Protein AF-A0A1M3PCA3-F1 (afdb_monomer)

Secondary structure (DSSP, 8-state):
-----GGGSEEEEE-TTS-EEEEESS-GGGPPP--HHHHHHHHHHHHHHHHTT-PPPPEEEEEEPTTS-EEEEEE-SHHHHHHHHHHHHHT-TTSHHHHHHHHHHHHHHHHHHH-GGGGGGEEEETTEE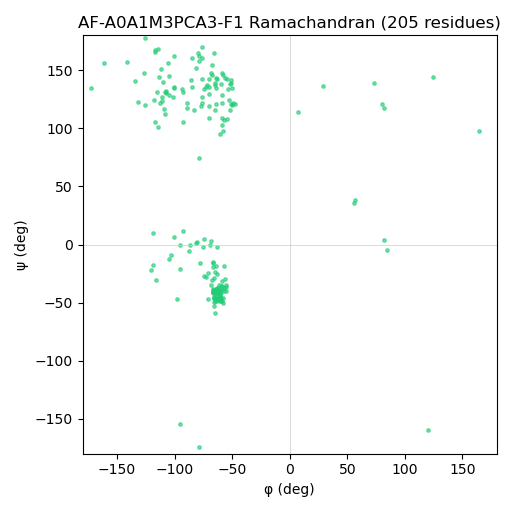EE-HHHHHHHHHSPPPTTS---HHHHHHHHHTTSPPP--PPP-PPPP--PPP-PPPPPPPPPPPP-------------

Sequence (207 aa):
MGMRTESGLVEVGGSADGAVTYLVAMPPEALPAVRVFDLSAAWDAARLAAIEQAWGGPRLFRFRRADGGFTDLALTDRDACCWARAVDATIGMGTPYGLTLCLRLLALVELLGRSPWAAELIAMRRDGAALHPGLLHAAATQALTAQARFDETPFRALVRDRLPPPTVPPPTMPPPSLAPPSLAPTATPPPQAARRKGMRQAPGASA

Structure (mmCIF, N/CA/C/O backbone):
data_AF-A0A1M3PCA3-F1
#
_entry.id   AF-A0A1M3PCA3-F1
#
loop_
_atom_site.group_PDB
_atom_site.id
_atom_site.type_symbol
_atom_site.label_atom_id
_atom_site.label_alt_id
_atom_site.label_comp_id
_atom_site.label_asym_id
_atom_site.label_entity_id
_atom_site.label_seq_id
_atom_site.pdbx_PDB_ins_code
_atom_site.Cartn_x
_atom_site.Cartn_y
_atom_site.Cartn_z
_atom_site.occupancy
_atom_site.B_iso_or_equiv
_atom_site.auth_seq_id
_atom_site.auth_comp_id
_atom_site.auth_asym_id
_atom_site.auth_atom_id
_atom_site.pdbx_PDB_model_num
ATOM 1 N N . MET A 1 1 ? -8.167 -14.865 -28.530 1.00 33.84 1 MET A N 1
ATOM 2 C CA . MET A 1 1 ? -8.308 -14.419 -27.128 1.00 33.84 1 MET A CA 1
ATOM 3 C C . MET A 1 1 ? -6.973 -14.669 -26.441 1.00 33.84 1 MET A C 1
ATOM 5 O O . MET A 1 1 ? -6.728 -15.767 -25.971 1.00 33.84 1 MET A O 1
ATOM 9 N N . GLY A 1 2 ? -6.040 -13.720 -26.560 1.00 33.00 2 GLY A N 1
ATOM 10 C CA . GLY A 1 2 ? -4.670 -13.897 -26.076 1.00 33.00 2 GLY A CA 1
ATOM 11 C C . GLY A 1 2 ? -4.590 -13.585 -24.588 1.00 33.00 2 GLY A C 1
ATOM 12 O O . GLY A 1 2 ? -4.827 -12.443 -24.199 1.00 33.00 2 GLY A O 1
ATOM 13 N N . MET A 1 3 ? -4.260 -14.590 -23.776 1.00 35.28 3 MET A N 1
ATOM 14 C CA . MET A 1 3 ? -3.740 -14.379 -22.427 1.00 35.28 3 MET A CA 1
ATOM 15 C C . MET A 1 3 ? -2.458 -13.553 -22.564 1.00 35.28 3 MET A C 1
ATOM 17 O O . MET A 1 3 ? -1.426 -14.069 -22.987 1.00 35.28 3 MET A O 1
ATOM 21 N N . ARG A 1 4 ? -2.536 -12.250 -22.275 1.00 38.38 4 ARG A N 1
ATOM 22 C CA . ARG A 1 4 ? -1.338 -11.449 -22.035 1.00 38.38 4 ARG A CA 1
ATOM 23 C C . ARG A 1 4 ? -0.774 -11.921 -20.707 1.00 38.38 4 ARG A C 1
ATOM 25 O O . ARG A 1 4 ? -1.377 -11.696 -19.665 1.00 38.38 4 ARG A O 1
ATOM 32 N N . THR A 1 5 ? 0.347 -12.618 -20.775 1.00 38.88 5 THR A N 1
ATOM 33 C CA . THR A 1 5 ? 1.200 -12.930 -19.637 1.00 38.88 5 THR A CA 1
ATOM 34 C C . THR A 1 5 ? 1.478 -11.631 -18.874 1.00 38.88 5 THR A C 1
ATOM 36 O O . THR A 1 5 ? 2.018 -10.683 -19.439 1.00 38.88 5 THR A O 1
A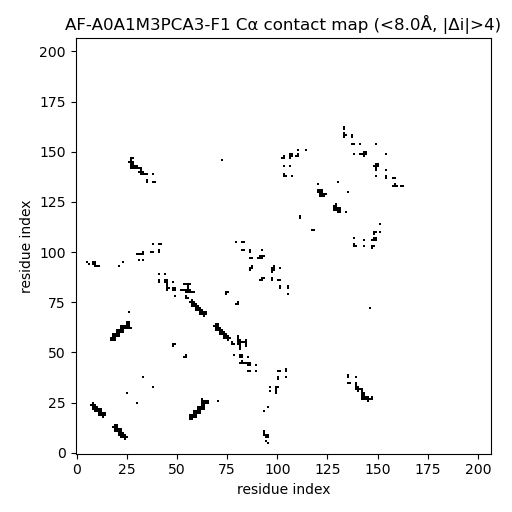TOM 39 N N . GLU A 1 6 ? 1.096 -11.570 -17.596 1.00 49.22 6 GLU A N 1
ATOM 40 C CA . GLU A 1 6 ? 1.293 -10.413 -16.697 1.00 49.22 6 GLU A CA 1
ATOM 41 C C . GLU A 1 6 ? 2.782 -10.084 -16.439 1.00 49.22 6 GLU A C 1
ATOM 43 O O . GLU A 1 6 ? 3.113 -9.095 -15.788 1.00 49.22 6 GLU A 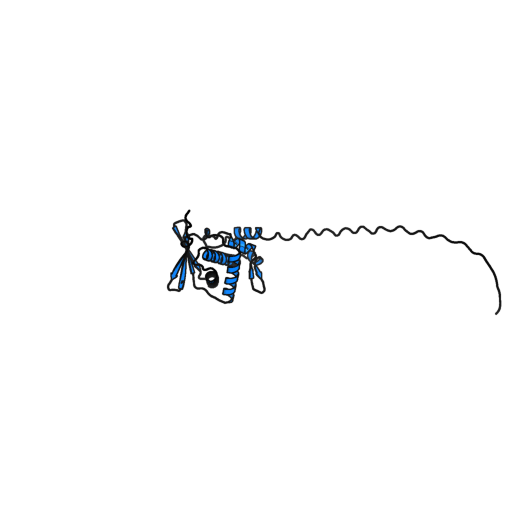O 1
ATOM 48 N N . SER A 1 7 ? 3.690 -10.887 -16.999 1.00 47.28 7 SER A N 1
ATOM 49 C CA . SER A 1 7 ? 5.147 -10.849 -16.847 1.00 47.28 7 SER A CA 1
ATOM 50 C C . SER A 1 7 ? 5.859 -9.635 -17.469 1.00 47.28 7 SER A C 1
ATOM 52 O O . SER A 1 7 ? 7.081 -9.595 -17.431 1.00 47.28 7 SER A O 1
ATOM 54 N N . GLY A 1 8 ? 5.142 -8.662 -18.044 1.00 59.53 8 GLY A N 1
ATOM 55 C CA . GLY A 1 8 ? 5.733 -7.482 -18.705 1.00 59.53 8 GLY A CA 1
ATOM 56 C C . GLY A 1 8 ? 5.365 -6.129 -18.087 1.00 59.53 8 GLY A C 1
ATOM 57 O O . GLY A 1 8 ? 5.583 -5.095 -18.712 1.00 59.53 8 GLY A O 1
ATOM 58 N N . LEU A 1 9 ? 4.725 -6.112 -16.915 1.00 75.50 9 LEU A N 1
ATOM 59 C CA . LEU A 1 9 ? 4.241 -4.871 -16.295 1.00 75.50 9 LEU A CA 1
ATOM 60 C C . LEU A 1 9 ? 5.213 -4.270 -15.273 1.00 75.50 9 LEU A C 1
ATOM 62 O O . LEU A 1 9 ? 5.104 -3.076 -14.989 1.00 75.50 9 LEU A O 1
ATOM 66 N N . VAL A 1 10 ? 6.130 -5.079 -14.736 1.00 78.94 10 VAL A N 1
ATOM 67 C CA . VAL A 1 10 ? 7.189 -4.648 -13.820 1.00 78.94 10 VAL A CA 1
ATOM 68 C C . VAL A 1 10 ? 8.516 -5.231 -14.291 1.00 78.94 10 VAL A C 1
ATOM 70 O O . VAL A 1 10 ? 8.648 -6.448 -14.386 1.00 78.94 10 VAL A O 1
ATOM 73 N N . GLU A 1 11 ? 9.496 -4.375 -14.559 1.00 78.94 11 GLU A N 1
ATOM 74 C CA . GLU A 1 11 ? 10.880 -4.785 -14.821 1.00 78.94 11 GLU A CA 1
ATOM 75 C C . GLU A 1 11 ? 11.766 -4.361 -13.650 1.00 78.94 11 GLU A C 1
ATOM 77 O O . GLU A 1 11 ? 11.595 -3.272 -13.099 1.00 78.94 11 GLU A O 1
ATOM 82 N N . VAL A 1 12 ? 12.712 -5.218 -13.260 1.00 84.31 12 VAL A N 1
ATOM 83 C CA . VAL A 1 12 ? 13.588 -4.984 -12.106 1.00 84.31 12 VAL A CA 1
ATOM 84 C C . VAL A 1 12 ? 15.019 -4.773 -12.584 1.00 84.31 12 VAL A C 1
ATOM 86 O O . VAL A 1 12 ? 15.602 -5.647 -13.222 1.00 84.31 12 VAL A O 1
ATOM 89 N N . GLY A 1 13 ? 15.590 -3.620 -12.250 1.00 78.81 13 GLY A N 1
ATOM 90 C CA . GLY A 1 13 ? 16.998 -3.294 -12.450 1.00 78.81 13 GLY A CA 1
ATOM 91 C C . GLY A 1 13 ? 17.721 -3.135 -11.114 1.00 78.81 13 GLY A C 1
ATOM 92 O O . GLY A 1 13 ? 17.150 -2.626 -10.153 1.00 78.81 13 GLY A O 1
ATOM 93 N N . GLY A 1 14 ? 18.982 -3.556 -11.047 1.00 75.88 14 GLY A N 1
ATOM 94 C CA . GLY A 1 14 ? 19.868 -3.278 -9.914 1.00 75.88 14 GLY A CA 1
ATOM 95 C C . GLY A 1 14 ? 20.891 -2.203 -10.270 1.00 75.88 14 GLY A C 1
ATOM 96 O O . GLY A 1 14 ? 21.359 -2.150 -11.406 1.00 75.88 14 GLY A O 1
ATOM 97 N N . SER A 1 15 ? 21.248 -1.366 -9.301 1.00 64.81 15 SER A N 1
ATOM 98 C CA . SER A 1 15 ? 22.374 -0.436 -9.392 1.00 64.81 15 SER A CA 1
ATOM 99 C C . SER A 1 15 ? 23.551 -0.932 -8.538 1.00 64.81 15 SER A C 1
ATOM 101 O O . SER A 1 15 ? 23.379 -1.725 -7.611 1.00 64.81 15 SER A O 1
ATOM 103 N N . ALA A 1 16 ? 24.772 -0.502 -8.876 1.00 59.06 16 ALA A N 1
ATOM 104 C CA . ALA A 1 16 ? 26.011 -0.934 -8.215 1.00 59.06 16 ALA A CA 1
ATOM 105 C C . ALA A 1 16 ? 26.097 -0.511 -6.733 1.00 59.06 16 ALA A C 1
ATOM 107 O O . ALA A 1 16 ? 26.863 -1.086 -5.966 1.00 59.06 16 ALA A O 1
ATOM 108 N N . ASP A 1 17 ? 25.289 0.470 -6.332 1.00 64.25 17 ASP A N 1
ATOM 109 C CA . ASP A 1 17 ? 25.084 0.928 -4.953 1.00 64.25 17 ASP A CA 1
ATOM 110 C C . ASP A 1 17 ? 24.094 0.054 -4.154 1.00 64.25 17 ASP A C 1
ATOM 112 O O . ASP A 1 17 ? 23.821 0.333 -2.987 1.00 64.25 17 ASP A O 1
ATOM 116 N N . GLY A 1 18 ? 23.554 -1.008 -4.763 1.00 69.25 18 GLY A N 1
ATOM 117 C CA . GLY A 1 18 ? 22.571 -1.899 -4.149 1.00 69.25 18 GLY A CA 1
ATOM 118 C C . GLY A 1 18 ? 21.134 -1.375 -4.197 1.00 69.25 18 GLY A C 1
ATOM 119 O O . GLY A 1 18 ? 20.241 -2.034 -3.661 1.00 69.25 18 GLY A O 1
ATOM 120 N N . ALA A 1 19 ? 20.883 -0.229 -4.843 1.00 78.06 19 ALA A N 1
ATOM 121 C CA . ALA A 1 19 ? 19.530 0.266 -5.055 1.00 78.06 19 ALA A CA 1
ATOM 122 C C . ALA A 1 19 ? 18.801 -0.579 -6.111 1.00 78.06 19 ALA A C 1
ATOM 124 O O . ALA A 1 19 ? 19.340 -0.888 -7.178 1.00 78.06 19 ALA A O 1
ATOM 125 N N . VAL A 1 20 ? 17.547 -0.934 -5.823 1.00 88.12 20 VAL A N 1
ATOM 126 C CA . VAL A 1 20 ? 16.687 -1.688 -6.748 1.00 88.12 20 VAL A CA 1
ATOM 127 C C . VAL A 1 20 ? 15.706 -0.734 -7.416 1.00 88.12 20 VAL A C 1
ATOM 129 O O . VAL A 1 20 ? 14.994 0.001 -6.734 1.00 88.12 20 VAL A O 1
ATOM 132 N N . THR A 1 21 ? 15.653 -0.754 -8.746 1.00 91.50 21 THR A N 1
ATOM 133 C CA . THR A 1 21 ? 14.723 0.037 -9.556 1.00 91.50 21 THR A CA 1
ATOM 134 C C . THR A 1 21 ? 13.638 -0.851 -10.151 1.00 91.50 21 THR A C 1
ATOM 136 O O . THR A 1 21 ? 13.938 -1.855 -10.789 1.00 91.50 21 THR A O 1
ATOM 139 N N . TYR A 1 22 ? 12.383 -0.447 -9.992 1.00 92.38 22 TYR A N 1
ATOM 140 C CA . TYR A 1 22 ? 11.208 -1.076 -10.580 1.00 92.38 22 TYR A CA 1
ATOM 141 C C . TYR A 1 22 ? 10.641 -0.166 -11.667 1.00 92.38 22 TYR A C 1
ATOM 143 O O . TYR A 1 22 ? 10.183 0.939 -11.375 1.00 92.38 22 TYR A O 1
ATOM 151 N N . LEU A 1 23 ? 10.648 -0.621 -12.916 1.00 92.00 23 LEU A N 1
ATOM 152 C CA . LEU A 1 23 ? 9.969 0.047 -14.024 1.00 92.00 23 LEU A CA 1
ATOM 153 C C . LEU A 1 23 ? 8.542 -0.483 -14.102 1.00 92.00 23 LEU A C 1
ATOM 155 O O . LEU A 1 23 ? 8.344 -1.668 -14.342 1.00 92.00 23 LEU A O 1
ATOM 159 N N . VAL A 1 24 ? 7.551 0.382 -13.907 1.00 92.38 24 VAL A N 1
ATOM 160 C CA . VAL A 1 24 ? 6.134 0.012 -13.871 1.00 92.38 24 VAL A CA 1
ATOM 161 C C . VAL A 1 24 ? 5.437 0.578 -15.099 1.00 92.38 24 VAL A C 1
ATOM 163 O O . VAL A 1 24 ? 5.439 1.785 -15.339 1.00 92.38 24 VAL A O 1
ATOM 166 N N . ALA A 1 25 ? 4.801 -0.285 -15.886 1.00 91.12 25 ALA A N 1
ATOM 167 C CA . ALA A 1 25 ? 4.213 0.085 -17.176 1.00 91.12 25 ALA A CA 1
ATOM 168 C C . ALA A 1 25 ? 2.906 0.908 -17.084 1.00 91.12 25 ALA A C 1
ATOM 170 O O . ALA A 1 25 ? 2.283 1.184 -18.118 1.00 91.12 25 ALA A O 1
ATOM 171 N N . MET A 1 26 ? 2.486 1.293 -15.878 1.00 90.25 26 MET A N 1
ATOM 172 C CA . MET A 1 26 ? 1.264 2.046 -15.589 1.00 90.25 26 MET A CA 1
ATOM 173 C C . MET A 1 26 ? 1.498 3.071 -14.473 1.00 90.25 26 MET A C 1
ATOM 175 O O . MET A 1 26 ? 2.419 2.880 -13.675 1.00 90.25 26 MET A O 1
ATOM 179 N N . PRO A 1 27 ? 0.679 4.133 -14.397 1.00 93.12 27 PRO A N 1
ATOM 180 C CA . PRO A 1 27 ? 0.791 5.117 -13.332 1.00 93.12 27 PRO A CA 1
ATOM 181 C C . PRO A 1 27 ? 0.208 4.583 -12.005 1.00 93.12 27 PRO A C 1
ATOM 183 O O . PRO A 1 27 ? -0.589 3.637 -12.032 1.00 93.12 27 PRO A O 1
ATOM 186 N N . PRO A 1 28 ? 0.566 5.169 -10.845 1.00 93.06 28 PRO A N 1
ATOM 187 C CA . PRO A 1 28 ? 0.104 4.702 -9.534 1.00 93.06 28 PRO A CA 1
ATOM 188 C C . PRO A 1 28 ? -1.423 4.631 -9.388 1.00 93.06 28 PRO A C 1
ATOM 190 O O . PRO A 1 28 ? -1.947 3.697 -8.784 1.00 93.06 28 PRO A O 1
ATOM 193 N N . GLU A 1 29 ? -2.151 5.577 -9.982 1.00 94.69 29 GLU A N 1
ATOM 194 C CA . GLU A 1 29 ? -3.616 5.634 -9.966 1.00 94.69 29 GLU A CA 1
ATOM 195 C C . GLU A 1 29 ? -4.299 4.493 -10.732 1.00 94.69 29 GLU A C 1
ATOM 197 O O . GLU A 1 29 ? -5.470 4.201 -10.490 1.00 94.69 29 GLU A O 1
ATOM 202 N N . ALA A 1 30 ? -3.573 3.824 -11.631 1.00 93.50 30 ALA A N 1
ATOM 203 C CA . ALA A 1 30 ? -4.068 2.688 -12.402 1.00 93.50 30 ALA A CA 1
ATOM 204 C C . ALA A 1 30 ? -3.717 1.331 -11.768 1.00 93.50 30 ALA A C 1
ATOM 206 O O . ALA A 1 30 ? -4.079 0.289 -12.320 1.00 93.50 30 ALA A O 1
ATOM 207 N N . LEU A 1 31 ? -3.012 1.323 -10.630 1.00 92.94 31 LEU A N 1
ATOM 208 C CA . LEU A 1 31 ? -2.645 0.084 -9.953 1.00 92.94 31 LEU A CA 1
ATOM 209 C C . LEU A 1 31 ? -3.895 -0.654 -9.443 1.00 92.94 31 LEU A C 1
ATOM 211 O O . LEU A 1 31 ? -4.797 -0.036 -8.864 1.00 92.94 31 LEU A O 1
ATOM 215 N N . PRO A 1 32 ? -3.956 -1.986 -9.614 1.00 94.44 32 PRO A N 1
ATOM 216 C CA . PRO A 1 32 ? -5.148 -2.759 -9.297 1.00 94.44 32 PRO A CA 1
ATOM 217 C C . PRO A 1 32 ? -5.477 -2.760 -7.797 1.00 94.44 32 PRO A C 1
ATOM 219 O O . PRO A 1 32 ? -4.669 -2.404 -6.934 1.00 94.44 32 PRO A O 1
ATOM 222 N N . ALA A 1 33 ? -6.697 -3.177 -7.468 1.00 96.25 33 ALA A N 1
ATOM 223 C CA . ALA A 1 33 ? -7.046 -3.526 -6.096 1.00 96.25 33 ALA A CA 1
ATOM 224 C C . ALA A 1 33 ? -6.289 -4.792 -5.654 1.00 96.25 33 ALA A C 1
ATOM 226 O O . ALA A 1 33 ? -5.926 -5.637 -6.475 1.00 96.25 33 ALA A O 1
ATOM 227 N N . VAL A 1 34 ? -6.083 -4.936 -4.347 1.00 97.81 34 VAL A N 1
ATOM 228 C CA . VAL A 1 34 ? -5.457 -6.120 -3.735 1.00 97.81 34 VAL A CA 1
ATOM 229 C C . VAL A 1 34 ? -6.437 -6.823 -2.810 1.00 97.81 34 VAL A C 1
ATOM 231 O O . VAL A 1 34 ? -7.487 -6.285 -2.452 1.00 97.81 34 VAL A O 1
ATOM 234 N N . ARG A 1 35 ? -6.109 -8.045 -2.392 1.00 97.44 35 ARG A N 1
ATOM 235 C CA . ARG A 1 35 ? -6.927 -8.743 -1.399 1.00 97.44 35 ARG A CA 1
ATOM 236 C C . ARG A 1 35 ? -6.692 -8.132 -0.021 1.00 97.44 35 ARG A C 1
ATOM 238 O O . ARG A 1 35 ? -5.553 -7.970 0.406 1.00 97.44 35 ARG A O 1
ATOM 245 N N . VAL A 1 36 ? -7.778 -7.872 0.709 1.00 97.00 36 VAL A N 1
ATOM 246 C CA . VAL A 1 36 ? -7.729 -7.363 2.095 1.00 97.00 36 VAL A CA 1
ATOM 247 C C . VAL A 1 36 ? -6.888 -8.276 2.990 1.00 97.00 36 VAL A C 1
ATOM 249 O O . VAL A 1 36 ? -6.107 -7.793 3.803 1.00 97.00 36 VAL A O 1
ATOM 252 N N . PHE A 1 37 ? -7.021 -9.592 2.804 1.00 96.44 37 PHE A N 1
ATOM 253 C CA . PHE A 1 37 ? -6.249 -10.590 3.540 1.00 96.44 37 PHE A CA 1
ATOM 254 C C . PHE A 1 37 ? -4.738 -10.428 3.329 1.00 96.44 37 PHE A C 1
ATOM 256 O O . PHE A 1 37 ? -3.991 -10.398 4.300 1.00 96.44 37 PHE A O 1
ATOM 263 N N . ASP A 1 38 ? -4.296 -10.246 2.082 1.00 97.31 38 ASP A N 1
ATOM 264 C CA . ASP A 1 38 ? -2.870 -10.087 1.780 1.00 97.31 38 ASP A CA 1
ATOM 265 C C . ASP A 1 38 ? -2.333 -8.759 2.317 1.00 97.31 38 ASP A C 1
ATOM 267 O O . ASP A 1 38 ? -1.205 -8.705 2.792 1.00 97.31 38 ASP A O 1
ATOM 271 N N . LEU A 1 39 ? -3.146 -7.697 2.299 1.00 97.50 39 LEU A N 1
ATOM 272 C CA . LEU A 1 39 ? -2.763 -6.415 2.892 1.00 97.50 39 LEU A CA 1
ATOM 273 C C . LEU A 1 39 ? -2.625 -6.510 4.416 1.00 97.50 39 LEU A C 1
ATOM 275 O O . LEU A 1 39 ? -1.689 -5.949 4.978 1.00 97.50 39 LEU A O 1
ATOM 279 N N . SER A 1 40 ? -3.517 -7.255 5.075 1.00 95.81 40 SER A N 1
ATOM 280 C CA . SER A 1 40 ? -3.405 -7.546 6.508 1.00 95.81 40 SER A CA 1
ATOM 281 C C . SER A 1 40 ? -2.144 -8.354 6.816 1.00 95.81 40 SER A C 1
ATOM 283 O O . SER A 1 40 ? -1.395 -7.996 7.718 1.00 95.81 40 SER A O 1
ATOM 285 N N . ALA A 1 41 ? -1.873 -9.408 6.042 1.00 95.75 41 ALA A N 1
ATOM 286 C CA . ALA A 1 41 ? -0.677 -10.227 6.220 1.00 95.75 41 ALA A CA 1
ATOM 287 C C . ALA A 1 41 ? 0.612 -9.420 5.983 1.00 95.75 41 ALA A C 1
ATOM 289 O O . ALA A 1 41 ? 1.582 -9.565 6.724 1.00 95.75 41 ALA A O 1
ATOM 290 N N . ALA A 1 42 ? 0.611 -8.529 4.988 1.00 96.56 42 ALA A N 1
ATOM 291 C CA . ALA A 1 42 ? 1.725 -7.632 4.704 1.00 96.56 42 ALA A CA 1
ATOM 292 C C . ALA A 1 42 ? 1.959 -6.617 5.835 1.00 96.56 42 ALA A C 1
ATOM 294 O O . ALA A 1 42 ? 3.109 -6.370 6.193 1.00 96.56 42 ALA A O 1
ATOM 295 N N . TRP A 1 43 ? 0.891 -6.071 6.430 1.00 95.69 43 TRP A N 1
ATOM 296 C CA . TRP A 1 43 ? 0.979 -5.232 7.630 1.00 95.69 43 TRP A CA 1
ATOM 297 C C . TRP A 1 43 ? 1.648 -5.976 8.788 1.00 95.69 43 TRP A C 1
ATOM 299 O O . TRP A 1 43 ? 2.605 -5.469 9.375 1.00 95.69 43 TRP A O 1
ATOM 309 N N . ASP A 1 44 ? 1.185 -7.190 9.090 1.00 94.25 44 ASP A N 1
ATOM 310 C CA . ASP A 1 44 ? 1.733 -7.983 10.190 1.00 94.25 44 ASP A CA 1
ATOM 311 C C . ASP A 1 44 ? 3.206 -8.340 9.952 1.00 94.25 44 ASP A C 1
ATOM 313 O O . ASP A 1 44 ? 4.037 -8.159 10.845 1.00 94.25 44 ASP A O 1
ATOM 317 N N . ALA A 1 45 ? 3.557 -8.761 8.733 1.00 94.75 45 ALA A N 1
ATOM 318 C CA . ALA A 1 45 ? 4.934 -9.073 8.358 1.00 94.75 45 ALA A CA 1
ATOM 319 C C . ALA A 1 45 ? 5.859 -7.847 8.441 1.00 94.75 45 ALA A C 1
ATOM 321 O O . ALA A 1 45 ? 6.949 -7.932 9.005 1.00 94.75 45 ALA A O 1
ATOM 322 N N . ALA A 1 46 ? 5.426 -6.695 7.920 1.00 94.69 46 ALA A N 1
ATOM 323 C CA . ALA A 1 46 ? 6.202 -5.457 7.967 1.00 94.69 46 ALA A CA 1
ATOM 324 C C . ALA A 1 46 ? 6.414 -4.963 9.401 1.00 94.69 46 ALA A C 1
ATOM 326 O O . ALA A 1 46 ? 7.508 -4.530 9.759 1.00 94.69 46 ALA A O 1
ATOM 327 N N . ARG A 1 47 ? 5.394 -5.089 10.251 1.00 92.81 47 ARG A N 1
ATOM 328 C CA . ARG A 1 47 ? 5.484 -4.716 11.662 1.00 92.81 47 ARG A CA 1
ATOM 329 C C . ARG A 1 47 ? 6.446 -5.614 12.437 1.00 92.81 47 ARG A C 1
ATOM 331 O O . ARG A 1 47 ? 7.222 -5.103 13.240 1.00 92.81 47 ARG A O 1
ATOM 338 N N . LEU A 1 48 ? 6.419 -6.926 12.194 1.00 92.19 48 LEU A N 1
ATOM 339 C CA . LEU A 1 48 ? 7.390 -7.858 12.778 1.00 92.19 48 LEU A CA 1
ATOM 340 C C . LEU A 1 48 ? 8.816 -7.522 12.328 1.00 92.19 48 LEU A C 1
ATOM 342 O O . LEU A 1 48 ? 9.696 -7.372 13.171 1.00 92.19 48 LEU A O 1
ATOM 346 N N . ALA A 1 49 ? 9.024 -7.283 11.031 1.00 92.25 49 ALA A N 1
ATOM 347 C CA . ALA A 1 49 ? 10.320 -6.870 10.496 1.00 92.25 49 ALA A CA 1
ATOM 348 C C . ALA A 1 49 ? 10.828 -5.555 11.117 1.00 92.25 49 ALA A C 1
ATOM 350 O O . ALA A 1 49 ? 12.01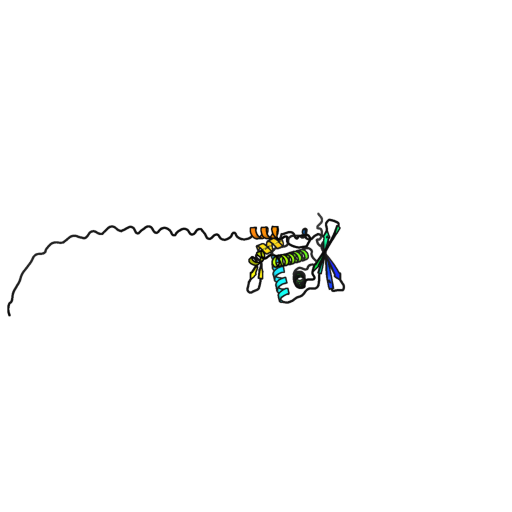9 -5.429 11.399 1.00 92.25 49 ALA A O 1
ATOM 351 N N . ALA A 1 50 ? 9.937 -4.592 11.374 1.00 90.94 50 ALA A N 1
ATOM 352 C CA . ALA A 1 50 ? 10.288 -3.338 12.038 1.00 90.94 50 ALA A CA 1
ATOM 353 C C . ALA A 1 50 ? 10.710 -3.552 13.504 1.00 90.94 50 ALA A C 1
ATOM 355 O O . ALA A 1 50 ? 11.698 -2.965 13.946 1.00 90.94 50 ALA A O 1
ATOM 356 N N . ILE A 1 51 ? 10.016 -4.429 14.243 1.00 90.50 51 ILE A N 1
ATOM 357 C CA . ILE A 1 51 ? 10.394 -4.825 15.615 1.00 90.50 51 ILE A CA 1
ATOM 358 C C . ILE A 1 51 ? 11.770 -5.502 15.620 1.00 90.50 51 ILE A C 1
ATOM 360 O O . ILE A 1 51 ? 12.607 -5.202 16.469 1.00 90.50 51 ILE A O 1
ATOM 364 N N . GLU A 1 52 ? 12.016 -6.377 14.648 1.00 92.00 52 GLU A N 1
ATOM 365 C CA . GLU A 1 52 ? 13.288 -7.080 14.455 1.00 92.00 52 GLU A CA 1
ATOM 366 C C . GLU A 1 52 ? 14.387 -6.198 13.853 1.00 92.00 52 GLU A C 1
ATOM 368 O O . GLU A 1 52 ? 15.517 -6.655 13.679 1.00 92.00 52 GLU A O 1
ATOM 373 N N . GLN A 1 53 ? 14.084 -4.935 13.535 1.00 89.81 53 GLN A N 1
ATOM 374 C CA . GLN A 1 53 ? 15.027 -4.002 12.923 1.00 89.81 53 GLN A CA 1
ATOM 375 C C . GLN A 1 53 ? 15.626 -4.549 11.613 1.00 89.81 53 GLN A C 1
ATOM 377 O O . GLN A 1 53 ? 16.794 -4.327 11.286 1.00 89.81 53 GLN A O 1
ATOM 382 N N . ALA A 1 54 ? 14.824 -5.275 10.834 1.00 88.12 54 ALA A N 1
ATOM 383 C CA . ALA A 1 54 ? 15.220 -5.854 9.559 1.00 88.12 54 ALA A CA 1
ATOM 384 C C . ALA A 1 54 ? 15.206 -4.786 8.449 1.00 88.12 54 ALA A C 1
ATOM 386 O O . ALA A 1 54 ? 14.321 -4.745 7.593 1.00 88.12 54 ALA A O 1
ATOM 387 N N . TRP A 1 55 ? 16.206 -3.904 8.454 1.00 86.44 55 TRP A N 1
ATOM 388 C CA . TRP A 1 55 ? 16.297 -2.775 7.520 1.00 86.44 55 TRP A CA 1
ATOM 389 C C . TRP A 1 55 ? 16.420 -3.226 6.060 1.00 86.44 55 TRP A C 1
ATOM 391 O O . TRP A 1 55 ? 17.078 -4.224 5.758 1.00 86.44 55 TRP A O 1
ATOM 401 N N . GLY A 1 56 ? 15.777 -2.495 5.150 1.00 83.50 56 GLY A N 1
ATOM 402 C CA . GLY A 1 56 ? 15.912 -2.680 3.703 1.00 83.50 56 GLY A CA 1
ATOM 403 C C . GLY A 1 56 ? 16.846 -1.650 3.073 1.00 83.50 56 GLY A C 1
ATOM 404 O O . GLY A 1 56 ? 17.117 -0.610 3.670 1.00 83.50 56 GLY A O 1
ATOM 405 N N . GLY A 1 57 ? 17.322 -1.941 1.861 1.00 88.75 57 GLY A N 1
ATOM 406 C CA . GLY A 1 57 ? 18.028 -0.964 1.031 1.00 88.75 57 GLY A CA 1
ATOM 407 C C . GLY A 1 57 ? 17.067 -0.007 0.308 1.00 88.75 57 GLY A C 1
ATOM 408 O O . GLY A 1 57 ? 15.872 -0.316 0.213 1.00 88.75 57 GLY A O 1
ATOM 409 N N . PRO A 1 58 ? 17.577 1.119 -0.225 1.00 90.75 58 PRO A N 1
ATOM 410 C CA . PRO A 1 58 ? 16.791 2.060 -1.015 1.00 90.75 58 PRO A CA 1
ATOM 411 C C . PRO A 1 58 ? 16.162 1.413 -2.250 1.00 90.75 58 PRO A C 1
ATOM 413 O O . PRO A 1 58 ? 16.737 0.513 -2.870 1.00 90.75 58 PRO A O 1
ATOM 416 N N . ARG A 1 59 ? 14.981 1.903 -2.633 1.00 92.94 59 ARG A N 1
ATOM 417 C CA . ARG A 1 59 ? 14.248 1.415 -3.809 1.00 92.94 59 ARG A CA 1
ATOM 418 C C . ARG A 1 59 ? 13.722 2.578 -4.633 1.00 92.94 59 ARG A C 1
ATOM 420 O O . ARG A 1 59 ? 13.248 3.562 -4.076 1.00 92.94 59 ARG A O 1
ATOM 427 N N . LEU A 1 60 ? 13.773 2.449 -5.951 1.00 93.19 60 LEU A N 1
ATOM 428 C CA . LEU A 1 60 ? 13.208 3.413 -6.885 1.00 93.19 60 LEU A CA 1
ATOM 429 C C . LEU A 1 60 ? 12.072 2.758 -7.665 1.00 93.19 60 LEU A C 1
ATOM 431 O O . LEU A 1 60 ? 12.235 1.679 -8.221 1.00 93.19 60 LEU A O 1
ATOM 435 N N . PHE A 1 61 ? 10.929 3.422 -7.742 1.00 93.75 61 PHE A N 1
ATOM 436 C CA . PHE A 1 61 ? 9.827 3.049 -8.617 1.00 93.75 61 PHE A CA 1
ATOM 437 C C . PHE A 1 61 ? 9.699 4.103 -9.700 1.00 93.75 61 PHE A C 1
ATOM 439 O O . PHE A 1 61 ? 9.575 5.287 -9.404 1.00 93.75 61 PHE A O 1
ATOM 446 N N 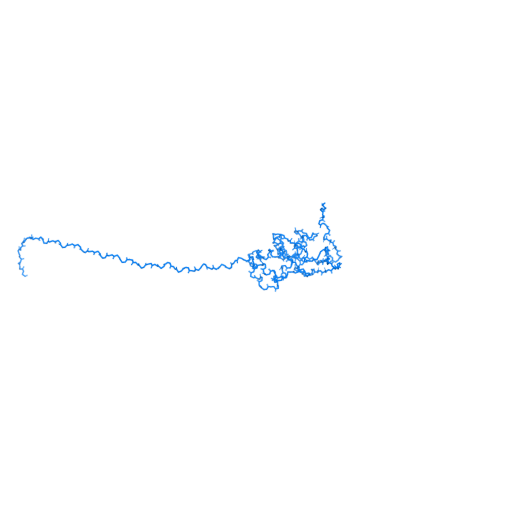. ARG A 1 62 ? 9.709 3.671 -10.952 1.00 94.06 62 ARG A N 1
ATOM 447 C CA . ARG A 1 62 ? 9.539 4.530 -12.114 1.00 94.06 62 ARG A CA 1
ATOM 448 C C . ARG A 1 62 ? 8.267 4.115 -12.833 1.00 94.06 62 ARG A C 1
ATOM 450 O O . ARG A 1 62 ? 8.223 3.082 -13.496 1.00 94.06 62 ARG A O 1
ATOM 457 N N . PHE A 1 63 ? 7.227 4.922 -12.685 1.00 94.12 63 PHE A N 1
ATOM 458 C CA . PHE A 1 63 ? 5.915 4.681 -13.270 1.00 94.12 63 PHE A CA 1
ATOM 459 C C . PHE A 1 63 ? 5.802 5.357 -14.625 1.00 94.12 63 PHE A C 1
ATOM 461 O O . PHE A 1 63 ? 6.096 6.545 -14.761 1.00 94.12 63 PHE A O 1
ATOM 468 N N . ARG A 1 64 ? 5.331 4.622 -15.628 1.00 91.44 64 ARG A N 1
ATOM 469 C CA . ARG A 1 64 ? 5.022 5.189 -16.937 1.00 91.44 64 ARG A CA 1
ATOM 470 C C . ARG A 1 64 ? 3.711 5.970 -16.874 1.00 91.44 64 ARG A C 1
ATOM 472 O O . ARG A 1 64 ? 2.677 5.433 -16.480 1.00 91.44 64 ARG A O 1
ATOM 479 N N . ARG A 1 65 ? 3.751 7.223 -17.311 1.00 87.94 65 ARG A N 1
ATOM 480 C CA . ARG A 1 65 ? 2.588 8.107 -17.427 1.00 87.94 65 ARG A CA 1
ATOM 481 C C . ARG A 1 65 ? 1.858 7.883 -18.752 1.00 87.94 65 ARG A C 1
ATOM 483 O O . ARG A 1 65 ? 2.425 7.371 -19.717 1.00 87.94 65 ARG A O 1
ATOM 490 N N . ALA A 1 66 ? 0.595 8.305 -18.812 1.00 82.12 66 ALA A N 1
ATOM 491 C CA . ALA A 1 66 ? -0.224 8.210 -20.024 1.00 82.12 66 ALA A CA 1
ATOM 492 C C . ALA A 1 66 ? 0.318 9.053 -21.198 1.00 82.12 66 ALA A C 1
ATOM 494 O O . ALA A 1 66 ? 0.077 8.713 -22.351 1.00 82.12 66 ALA A O 1
ATOM 495 N N . ASP A 1 67 ? 1.076 10.115 -20.907 1.00 85.56 67 ASP A N 1
ATOM 496 C CA . ASP A 1 67 ? 1.744 10.978 -21.893 1.00 85.56 67 ASP A CA 1
ATOM 497 C C . ASP A 1 67 ? 3.063 10.388 -22.438 1.00 85.56 67 ASP A C 1
ATOM 499 O O . ASP A 1 67 ? 3.735 11.022 -23.248 1.00 85.56 67 ASP A O 1
ATOM 503 N N . GLY A 1 68 ? 3.440 9.176 -22.010 1.00 82.12 68 GLY A N 1
ATOM 504 C CA . GLY A 1 68 ? 4.692 8.516 -22.386 1.00 82.12 68 GLY A CA 1
ATOM 505 C C . GLY A 1 68 ? 5.902 8.925 -21.542 1.00 82.12 68 GLY A C 1
ATOM 506 O O . GLY A 1 68 ? 6.972 8.341 -21.708 1.00 82.12 68 GLY A O 1
ATOM 507 N N . GLY A 1 69 ? 5.745 9.882 -20.623 1.00 88.62 69 GLY A N 1
ATOM 508 C CA . GLY A 1 69 ? 6.762 10.251 -19.645 1.00 88.62 69 GLY A CA 1
ATOM 509 C C . GLY A 1 69 ? 6.843 9.283 -18.463 1.00 88.62 69 GLY A C 1
ATOM 510 O O . GLY A 1 69 ? 6.153 8.261 -18.402 1.00 88.62 69 GLY A O 1
ATOM 511 N N . PHE A 1 70 ? 7.674 9.638 -17.484 1.00 90.00 70 PHE A N 1
ATOM 512 C CA . PHE A 1 70 ? 7.860 8.866 -16.258 1.00 90.00 70 PHE A CA 1
ATOM 513 C C . PHE A 1 70 ? 7.648 9.720 -15.007 1.00 90.00 70 PHE A C 1
ATOM 515 O O . PHE A 1 70 ? 7.952 10.913 -14.996 1.00 90.00 70 PHE A O 1
ATOM 522 N N . THR A 1 71 ? 7.146 9.085 -13.952 1.00 91.44 71 THR A N 1
ATOM 523 C CA . THR A 1 71 ? 7.120 9.617 -12.589 1.00 91.44 71 THR A CA 1
ATOM 524 C C . THR A 1 71 ? 7.952 8.704 -11.704 1.00 91.44 71 THR A C 1
ATOM 526 O O . THR A 1 71 ? 7.680 7.507 -11.627 1.00 91.44 71 THR A O 1
ATOM 529 N N . ASP A 1 72 ? 8.938 9.281 -11.025 1.00 92.50 72 ASP A N 1
ATOM 530 C CA . ASP A 1 72 ? 9.838 8.550 -10.140 1.00 92.50 72 ASP A CA 1
ATOM 531 C C . ASP A 1 72 ? 9.414 8.738 -8.674 1.00 92.50 72 ASP A C 1
ATOM 533 O O . ASP A 1 72 ? 9.120 9.848 -8.227 1.00 92.50 72 ASP A O 1
ATOM 537 N N . LEU A 1 73 ? 9.398 7.641 -7.920 1.00 92.25 73 LEU A N 1
ATOM 538 C CA . LEU A 1 73 ? 9.177 7.590 -6.479 1.00 92.25 73 LEU A CA 1
ATOM 539 C C . LEU A 1 73 ? 10.349 6.844 -5.844 1.00 92.25 73 LEU A C 1
ATOM 541 O O . LEU A 1 73 ? 10.578 5.675 -6.144 1.00 92.25 73 LEU A O 1
ATOM 545 N N . ALA A 1 74 ? 11.072 7.502 -4.944 1.00 92.50 74 ALA A N 1
ATOM 546 C CA . ALA A 1 74 ? 12.176 6.892 -4.217 1.00 92.50 74 ALA A CA 1
ATOM 547 C C . ALA A 1 74 ? 11.768 6.577 -2.774 1.00 92.50 74 ALA A C 1
ATOM 549 O O . ALA A 1 74 ? 11.290 7.451 -2.051 1.00 92.50 74 ALA A O 1
ATOM 550 N N . LEU A 1 75 ? 12.000 5.338 -2.346 1.00 92.00 75 LEU A N 1
ATOM 551 C CA . LEU A 1 75 ? 12.015 4.956 -0.941 1.00 92.00 75 LEU A CA 1
ATOM 552 C C . LEU A 1 75 ? 13.444 5.061 -0.434 1.00 92.00 75 LEU A C 1
ATOM 554 O O . LEU A 1 75 ? 14.297 4.234 -0.754 1.00 92.00 75 LEU A O 1
ATOM 558 N N . THR A 1 76 ? 13.682 6.104 0.348 1.00 90.56 76 THR A N 1
ATOM 559 C CA . THR A 1 76 ? 14.950 6.354 1.043 1.00 90.56 76 THR A CA 1
ATOM 560 C C . THR A 1 76 ? 14.776 6.372 2.556 1.00 90.56 76 THR A C 1
ATOM 562 O O . THR A 1 76 ? 15.751 6.209 3.285 1.00 90.56 76 THR A O 1
ATOM 565 N N . ASP A 1 77 ? 13.539 6.538 3.031 1.00 91.25 77 ASP A N 1
ATOM 566 C CA . ASP A 1 77 ? 13.202 6.435 4.441 1.00 91.25 77 ASP A CA 1
ATOM 567 C C . ASP A 1 77 ? 13.444 5.008 4.954 1.00 91.25 77 ASP A C 1
ATOM 569 O O . ASP A 1 77 ? 13.087 4.017 4.308 1.00 91.25 77 ASP A O 1
ATOM 573 N N . ARG A 1 78 ? 14.074 4.912 6.125 1.00 89.81 78 ARG A N 1
ATOM 574 C CA . ARG A 1 78 ? 14.531 3.644 6.698 1.00 89.81 78 ARG A CA 1
ATOM 575 C C . ARG A 1 78 ? 13.363 2.729 7.057 1.00 89.81 78 ARG A C 1
ATOM 577 O O . ARG A 1 78 ? 13.458 1.519 6.826 1.00 89.81 78 ARG A O 1
ATOM 584 N N . ASP A 1 79 ? 12.278 3.297 7.576 1.00 90.00 79 ASP A N 1
ATOM 585 C CA . ASP A 1 79 ? 11.090 2.537 7.946 1.00 90.00 79 ASP A CA 1
ATOM 586 C C . ASP A 1 79 ? 10.378 2.061 6.678 1.00 90.00 79 ASP A C 1
ATOM 588 O O . ASP A 1 79 ? 10.138 0.865 6.523 1.00 90.00 79 ASP A O 1
ATOM 592 N N . ALA A 1 80 ? 10.179 2.933 5.688 1.00 92.56 80 ALA A N 1
ATOM 593 C CA . ALA A 1 80 ? 9.615 2.538 4.398 1.00 92.56 80 ALA A CA 1
ATOM 594 C C . ALA A 1 80 ? 10.427 1.423 3.707 1.00 92.56 80 ALA A C 1
ATOM 596 O O . ALA A 1 80 ? 9.851 0.476 3.164 1.00 92.56 80 ALA A O 1
ATOM 597 N N . CYS A 1 81 ? 11.763 1.481 3.764 1.00 94.06 81 CYS A N 1
ATOM 598 C CA . CYS A 1 81 ? 12.629 0.435 3.214 1.00 94.06 81 CYS A CA 1
ATOM 599 C C . CYS A 1 81 ? 12.503 -0.894 3.976 1.00 94.06 81 CYS A C 1
ATOM 601 O O . CYS A 1 81 ? 12.511 -1.960 3.354 1.00 94.06 81 CYS A O 1
ATOM 603 N N . CYS A 1 82 ? 12.371 -0.849 5.306 1.00 94.69 82 CYS A N 1
ATOM 604 C CA . CYS A 1 82 ? 12.117 -2.030 6.135 1.00 94.69 82 CYS A CA 1
ATOM 605 C C . CYS A 1 82 ? 10.795 -2.709 5.748 1.00 94.69 82 CYS A C 1
ATOM 607 O O . CYS A 1 82 ? 10.757 -3.915 5.494 1.00 94.69 82 CYS A O 1
ATOM 609 N N . TRP A 1 83 ? 9.731 -1.924 5.596 1.00 95.25 83 TRP A N 1
ATOM 610 C CA . TRP A 1 83 ? 8.411 -2.428 5.229 1.00 95.25 83 TRP A CA 1
ATOM 611 C C . TRP A 1 83 ? 8.410 -3.021 3.821 1.00 95.25 83 TRP A C 1
ATOM 613 O O . TRP A 1 83 ? 7.928 -4.134 3.611 1.00 95.25 83 TRP A O 1
ATOM 623 N N . ALA A 1 84 ? 9.029 -2.325 2.866 1.00 95.19 84 ALA A N 1
ATOM 624 C CA . ALA A 1 84 ? 9.169 -2.810 1.500 1.00 95.19 84 ALA A CA 1
ATOM 625 C C . ALA A 1 84 ? 9.960 -4.127 1.435 1.00 95.19 84 ALA A C 1
ATOM 627 O O . ALA A 1 84 ? 9.582 -5.037 0.704 1.00 95.19 84 ALA A O 1
ATOM 628 N N . ARG A 1 85 ? 11.026 -4.278 2.238 1.00 94.44 85 ARG A N 1
ATOM 629 C CA . ARG A 1 85 ? 11.767 -5.545 2.361 1.00 94.44 85 ARG A CA 1
ATOM 630 C C . ARG A 1 85 ? 10.888 -6.682 2.887 1.00 94.44 85 ARG A C 1
ATOM 632 O O . ARG A 1 85 ? 11.003 -7.791 2.376 1.00 94.44 85 ARG A O 1
ATOM 639 N N . ALA A 1 86 ? 10.028 -6.432 3.871 1.00 95.69 86 ALA A N 1
ATOM 640 C CA . ALA A 1 86 ? 9.137 -7.461 4.409 1.00 95.69 86 ALA A CA 1
ATOM 641 C C . ALA A 1 86 ? 8.111 -7.946 3.370 1.00 95.69 86 ALA A C 1
ATOM 643 O O . ALA A 1 86 ? 7.872 -9.148 3.240 1.00 95.69 86 ALA A O 1
ATOM 644 N N . VAL A 1 87 ? 7.548 -7.028 2.579 1.00 95.81 87 VAL A N 1
ATOM 645 C CA . VAL A 1 87 ? 6.649 -7.387 1.469 1.00 95.81 87 VAL A CA 1
ATOM 646 C C . VAL A 1 87 ? 7.396 -8.176 0.390 1.00 95.81 87 VAL A C 1
ATOM 648 O O . VAL A 1 87 ? 6.907 -9.196 -0.096 1.00 95.81 87 VAL A O 1
ATOM 651 N N . ASP A 1 88 ? 8.613 -7.753 0.052 1.00 93.88 88 ASP A N 1
ATOM 652 C CA . ASP A 1 88 ? 9.466 -8.446 -0.918 1.00 93.88 88 ASP A CA 1
ATOM 653 C C . ASP A 1 88 ? 9.802 -9.878 -0.481 1.00 93.88 88 ASP A C 1
ATOM 655 O O . ASP A 1 88 ? 9.762 -10.800 -1.288 1.00 93.88 88 ASP A O 1
ATOM 659 N N . ALA A 1 89 ? 10.068 -10.084 0.811 1.00 92.19 89 ALA A N 1
ATOM 660 C CA . ALA A 1 89 ? 10.386 -11.398 1.363 1.00 92.19 89 ALA A CA 1
ATOM 661 C C . ALA A 1 89 ? 9.181 -12.354 1.418 1.00 92.19 89 ALA A C 1
ATOM 663 O O . ALA A 1 89 ? 9.369 -13.568 1.452 1.00 92.19 89 ALA A O 1
ATOM 664 N N . THR A 1 90 ? 7.955 -11.825 1.455 1.00 93.00 90 THR A N 1
ATOM 665 C CA . THR A 1 90 ? 6.729 -12.625 1.616 1.00 93.00 90 THR A CA 1
ATOM 666 C C . THR A 1 90 ? 6.029 -12.915 0.293 1.00 93.00 90 THR A C 1
ATOM 668 O O . THR A 1 90 ? 5.628 -14.050 0.050 1.00 93.00 90 THR A O 1
ATOM 671 N N . ILE A 1 91 ? 5.864 -11.899 -0.557 1.00 90.75 91 ILE A N 1
ATOM 672 C CA . ILE A 1 91 ? 5.074 -11.979 -1.799 1.00 90.75 91 ILE A CA 1
ATOM 673 C C . ILE A 1 91 ? 5.931 -11.674 -3.036 1.00 90.75 91 ILE A C 1
ATOM 675 O O . ILE A 1 91 ? 5.600 -12.117 -4.135 1.00 90.75 91 ILE A O 1
ATOM 679 N N . GLY A 1 92 ? 7.052 -10.968 -2.864 1.00 91.31 92 GLY A N 1
ATOM 680 C CA . GLY A 1 92 ? 7.948 -10.575 -3.950 1.00 91.31 92 GLY A CA 1
ATOM 681 C C . GLY A 1 92 ? 7.447 -9.349 -4.711 1.00 91.31 92 GLY A C 1
ATOM 682 O O . GLY A 1 92 ? 6.381 -9.357 -5.331 1.00 91.31 92 GLY A O 1
ATOM 683 N N . MET A 1 93 ? 8.249 -8.284 -4.730 1.00 91.19 93 MET A N 1
ATOM 684 C CA . MET A 1 93 ? 7.907 -7.035 -5.424 1.00 91.19 93 MET A CA 1
ATOM 685 C C . MET A 1 93 ? 8.306 -7.019 -6.902 1.00 91.19 93 MET A C 1
ATOM 687 O O . MET A 1 93 ? 8.019 -6.055 -7.604 1.00 91.19 93 MET A O 1
ATOM 691 N N . GLY A 1 94 ? 8.918 -8.093 -7.408 1.00 88.44 94 GLY A N 1
ATOM 692 C CA . GLY A 1 94 ? 9.140 -8.285 -8.847 1.00 88.44 94 GLY A CA 1
ATOM 693 C C . GLY A 1 94 ? 7.855 -8.545 -9.646 1.00 88.44 94 GLY A C 1
ATOM 694 O O . GLY A 1 94 ? 7.916 -8.732 -10.856 1.00 88.44 94 GLY A O 1
ATOM 695 N N . THR A 1 95 ? 6.693 -8.576 -8.986 1.00 88.69 95 THR A N 1
ATOM 696 C CA . THR A 1 95 ? 5.384 -8.762 -9.616 1.00 88.69 95 THR A CA 1
ATOM 697 C C . THR A 1 95 ? 4.543 -7.486 -9.518 1.00 88.69 95 THR A C 1
ATOM 699 O O . THR A 1 95 ? 4.655 -6.756 -8.527 1.00 88.69 95 THR A O 1
ATOM 702 N N . PRO A 1 96 ? 3.633 -7.225 -10.478 1.00 90.62 96 PRO A N 1
ATOM 703 C CA . PRO A 1 96 ? 2.704 -6.094 -10.390 1.00 90.62 96 PRO A CA 1
ATOM 704 C C . PRO A 1 96 ? 1.862 -6.139 -9.116 1.00 90.62 96 PRO A C 1
ATOM 706 O O . PRO A 1 96 ? 1.612 -5.106 -8.495 1.00 90.62 96 PRO A O 1
ATOM 709 N N . TYR A 1 97 ? 1.463 -7.344 -8.701 1.00 94.44 97 TYR A N 1
ATOM 710 C CA . TYR A 1 97 ? 0.674 -7.556 -7.495 1.00 94.44 97 TYR A CA 1
ATOM 711 C C . TYR A 1 97 ? 1.449 -7.197 -6.224 1.00 94.44 97 TYR A C 1
ATOM 713 O O . TYR A 1 97 ? 0.976 -6.380 -5.436 1.00 94.44 97 TYR A O 1
ATOM 721 N N . GLY A 1 98 ? 2.652 -7.751 -6.036 1.00 94.81 98 GLY A N 1
ATOM 722 C CA . GLY A 1 98 ? 3.472 -7.482 -4.854 1.00 94.81 98 GLY A CA 1
ATOM 723 C C . GLY A 1 98 ? 3.902 -6.018 -4.752 1.00 94.81 98 GLY A C 1
ATOM 724 O O . GLY A 1 98 ? 3.858 -5.437 -3.668 1.00 94.81 98 GLY A O 1
ATOM 725 N N . LEU A 1 99 ? 4.225 -5.385 -5.884 1.00 94.94 99 LEU A N 1
ATOM 726 C CA . LEU A 1 99 ? 4.513 -3.951 -5.946 1.00 94.94 99 LEU A CA 1
ATOM 727 C C . LEU A 1 99 ? 3.291 -3.112 -5.548 1.00 94.94 99 LEU A C 1
ATOM 729 O O . LEU A 1 99 ? 3.399 -2.214 -4.714 1.00 94.94 99 LEU A O 1
ATOM 733 N N . THR A 1 100 ? 2.114 -3.433 -6.091 1.00 96.62 100 THR A N 1
ATOM 734 C CA . THR A 1 100 ? 0.861 -2.743 -5.748 1.00 96.62 100 THR A CA 1
ATOM 735 C C . THR A 1 100 ? 0.531 -2.887 -4.266 1.00 96.62 100 THR A C 1
ATOM 737 O O . THR A 1 100 ? 0.164 -1.913 -3.608 1.00 96.62 100 THR A O 1
ATOM 740 N N . LEU A 1 101 ? 0.690 -4.095 -3.727 1.00 97.50 101 LEU A N 1
ATOM 741 C CA . LEU A 1 101 ? 0.480 -4.384 -2.317 1.00 97.50 101 LEU A CA 1
ATOM 742 C C . LEU A 1 101 ? 1.416 -3.558 -1.429 1.00 97.50 101 LEU A C 1
ATOM 744 O O . LEU A 1 101 ? 0.953 -2.945 -0.468 1.00 97.50 101 LEU A O 1
ATOM 748 N N . CYS A 1 102 ? 2.703 -3.489 -1.781 1.00 97.12 102 CYS A N 1
ATOM 749 C CA . CYS A 1 102 ? 3.681 -2.682 -1.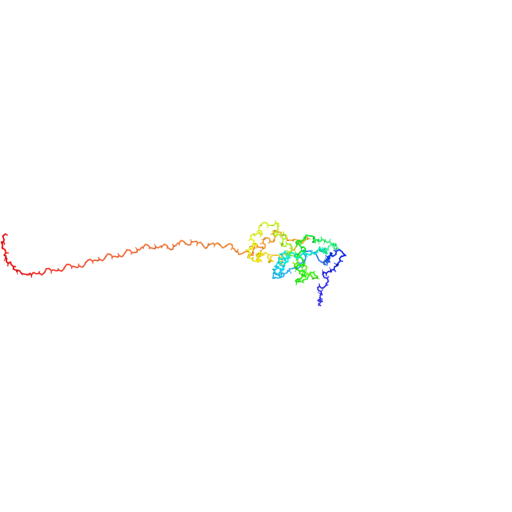058 1.00 97.12 102 CYS A CA 1
ATOM 750 C C . CYS A 1 102 ? 3.308 -1.197 -1.058 1.00 97.12 102 CYS A C 1
ATOM 752 O O . CYS A 1 102 ? 3.307 -0.565 -0.004 1.00 97.12 102 CYS A O 1
ATOM 754 N N . LEU A 1 103 ? 2.970 -0.626 -2.217 1.00 97.12 103 LEU A N 1
ATOM 755 C CA . LEU A 1 103 ? 2.634 0.797 -2.314 1.00 97.12 103 LEU A CA 1
ATOM 756 C C . LEU A 1 103 ? 1.367 1.137 -1.533 1.00 97.12 103 LEU A C 1
ATOM 758 O O . LEU A 1 103 ? 1.338 2.143 -0.832 1.00 97.12 103 LEU A O 1
ATOM 762 N N . ARG A 1 104 ? 0.342 0.280 -1.593 1.00 98.12 104 ARG A N 1
ATOM 763 C CA . ARG A 1 104 ? -0.884 0.446 -0.798 1.00 98.12 104 ARG A CA 1
ATOM 764 C C . ARG A 1 104 ? -0.603 0.369 0.700 1.00 98.12 104 ARG A C 1
ATOM 766 O O . ARG A 1 104 ? -1.163 1.157 1.456 1.00 98.12 104 ARG A O 1
ATOM 773 N N . LEU A 1 105 ? 0.272 -0.540 1.131 1.00 97.69 105 LEU A N 1
ATOM 774 C CA . LEU A 1 105 ? 0.685 -0.633 2.530 1.00 97.69 105 LEU A CA 1
ATOM 775 C C . LEU A 1 105 ? 1.411 0.642 2.982 1.00 97.69 105 LEU A C 1
ATOM 777 O O . LEU A 1 105 ? 1.045 1.219 3.999 1.00 97.69 105 LEU A O 1
ATOM 781 N N . LEU A 1 106 ? 2.390 1.122 2.213 1.00 97.00 106 LEU A N 1
ATOM 782 C CA . LEU A 1 106 ? 3.141 2.339 2.541 1.00 97.00 106 LEU A CA 1
ATOM 783 C C . LEU A 1 106 ? 2.253 3.589 2.536 1.00 97.00 106 LEU A C 1
ATOM 785 O O . LEU A 1 106 ? 2.342 4.410 3.446 1.00 97.00 106 LEU A O 1
ATOM 789 N N . ALA A 1 107 ? 1.352 3.708 1.560 1.00 97.44 107 ALA A N 1
ATOM 790 C CA . ALA A 1 107 ? 0.368 4.785 1.506 1.00 97.44 107 ALA A CA 1
ATOM 791 C C . ALA A 1 107 ? -0.580 4.759 2.714 1.00 97.44 107 ALA A C 1
ATOM 793 O O . ALA A 1 107 ? -0.981 5.813 3.205 1.00 97.44 107 ALA A O 1
ATOM 794 N N . LEU A 1 108 ? -0.928 3.568 3.216 1.00 9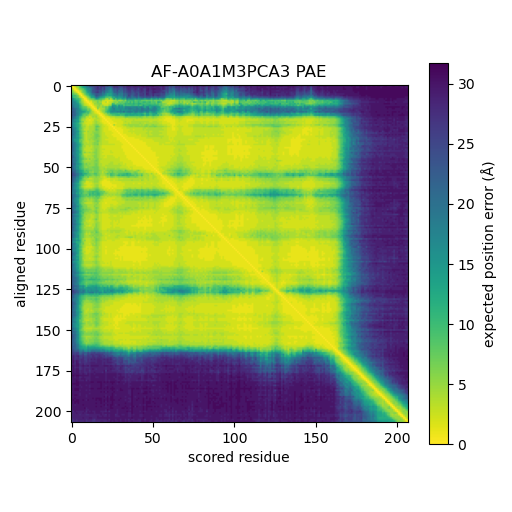7.25 108 LEU A N 1
ATOM 795 C CA . LEU A 1 108 ? -1.724 3.430 4.432 1.00 97.25 108 LEU A CA 1
ATOM 796 C C . LEU A 1 108 ? -0.947 3.936 5.652 1.00 97.25 108 LEU A C 1
ATOM 798 O O . LEU A 1 108 ? -1.496 4.711 6.422 1.00 97.25 108 LEU A O 1
ATOM 802 N N . VAL A 1 109 ? 0.323 3.559 5.814 1.00 95.19 109 VAL A N 1
ATOM 803 C CA . VAL A 1 109 ? 1.167 4.048 6.924 1.00 95.19 109 VAL A CA 1
ATOM 804 C C . VAL A 1 109 ? 1.321 5.558 6.894 1.00 95.19 109 VAL A C 1
ATOM 806 O O . VAL A 1 109 ? 1.184 6.209 7.926 1.00 95.19 109 VAL A O 1
ATOM 809 N N . GLU A 1 110 ? 1.576 6.115 5.712 1.00 95.50 110 GLU A N 1
ATOM 810 C CA . GLU A 1 110 ? 1.679 7.559 5.514 1.00 95.50 110 GLU A CA 1
ATOM 811 C C . GLU A 1 110 ? 0.392 8.269 5.941 1.00 95.50 110 GLU A C 1
ATOM 813 O O . GLU A 1 110 ? 0.454 9.233 6.707 1.00 95.50 110 GLU A O 1
ATOM 818 N N . LEU A 1 111 ? -0.769 7.749 5.526 1.00 95.81 111 LEU A N 1
ATOM 819 C CA . LEU A 1 111 ? -2.073 8.271 5.927 1.00 95.81 111 LEU A CA 1
ATOM 820 C C . LEU A 1 111 ? -2.247 8.207 7.452 1.00 95.81 111 LEU A C 1
ATOM 822 O O . LEU A 1 111 ? -2.605 9.208 8.067 1.00 95.81 111 LEU A O 1
ATOM 826 N N . LEU A 1 112 ? -1.951 7.062 8.077 1.00 94.19 112 LEU A N 1
ATOM 827 C CA . LEU A 1 112 ? -2.045 6.897 9.533 1.00 94.19 112 LEU A CA 1
ATOM 828 C C . LEU A 1 112 ? -1.130 7.875 10.286 1.00 94.19 112 LEU A C 1
ATOM 830 O O . LEU A 1 112 ? -1.512 8.372 11.342 1.00 94.19 112 LEU A O 1
ATOM 834 N N . GLY A 1 113 ? 0.051 8.173 9.740 1.00 92.56 113 GLY A N 1
ATOM 835 C CA . GLY A 1 113 ? 1.013 9.097 10.339 1.00 92.56 113 GLY A CA 1
ATOM 836 C C . GLY A 1 113 ? 0.605 10.571 10.263 1.00 92.56 113 GLY A C 1
ATOM 837 O O . GLY A 1 113 ? 0.993 11.351 11.130 1.00 92.56 113 GLY A O 1
ATOM 838 N N . ARG A 1 114 ? -0.185 10.969 9.256 1.00 94.31 114 ARG A N 1
ATOM 839 C CA . ARG A 1 114 ? -0.579 12.377 9.047 1.00 94.31 114 ARG A CA 1
ATOM 840 C C . ARG A 1 114 ? -2.018 12.713 9.432 1.00 94.31 114 ARG A C 1
ATOM 842 O O . ARG A 1 114 ? -2.353 13.894 9.491 1.00 94.31 114 ARG A O 1
ATOM 849 N N . SER A 1 115 ? -2.862 11.711 9.673 1.00 94.31 115 SER A N 1
ATOM 850 C CA . SER A 1 115 ? -4.303 11.890 9.869 1.00 94.31 115 SER A CA 1
ATOM 851 C C . SER A 1 115 ? -4.744 11.533 11.295 1.00 94.31 115 SER A C 1
ATOM 853 O O . SER A 1 115 ? -4.974 10.359 11.590 1.00 94.31 115 SER A O 1
ATOM 855 N N . PRO A 1 116 ? -4.974 12.526 12.180 1.00 90.75 116 PRO A N 1
ATOM 856 C CA . PRO A 1 116 ? -5.333 12.275 13.579 1.00 90.75 116 PRO A CA 1
ATOM 857 C C . PRO A 1 116 ? -6.609 11.446 13.771 1.00 90.75 116 PRO A C 1
ATOM 859 O O . PRO A 1 116 ? -6.708 10.675 14.718 1.00 90.75 116 PRO A O 1
ATOM 862 N N . TRP A 1 117 ? -7.580 11.560 12.858 1.00 92.62 117 TRP A N 1
ATOM 863 C CA . TRP A 1 117 ? -8.835 10.802 12.933 1.00 92.62 117 TRP A CA 1
ATOM 864 C C . TRP A 1 117 ? -8.633 9.288 12.796 1.00 92.62 117 TRP A C 1
ATOM 866 O O . TRP A 1 117 ? -9.481 8.519 13.239 1.00 92.62 117 TRP A O 1
ATOM 876 N N . ALA A 1 118 ? -7.538 8.847 12.170 1.00 91.06 118 ALA A N 1
ATOM 877 C CA . ALA A 1 118 ? -7.279 7.430 11.959 1.00 91.06 118 ALA A CA 1
ATOM 878 C C . ALA A 1 118 ? -6.757 6.735 13.226 1.00 91.06 118 ALA A C 1
ATOM 880 O O . ALA A 1 118 ? -6.822 5.510 13.310 1.00 91.06 118 ALA A O 1
ATOM 881 N N . ALA A 1 119 ? -6.300 7.496 14.229 1.00 88.06 119 ALA A N 1
ATOM 882 C CA . ALA A 1 119 ? -5.814 6.952 15.494 1.00 88.06 119 ALA A CA 1
ATOM 883 C C . ALA A 1 119 ? -6.886 6.125 16.227 1.00 88.06 119 ALA A C 1
ATOM 885 O O . ALA A 1 119 ? -6.578 5.081 16.794 1.00 88.06 119 ALA A O 1
ATOM 886 N N . GLU A 1 120 ? -8.157 6.533 16.145 1.00 89.12 120 GLU A N 1
ATOM 887 C CA . GLU A 1 120 ? -9.298 5.816 16.744 1.00 89.12 120 GLU A CA 1
ATOM 888 C C . GLU A 1 120 ? -9.563 4.445 16.097 1.00 89.12 120 GLU A C 1
ATOM 890 O O . GLU A 1 120 ? -10.279 3.610 16.647 1.00 89.12 120 GLU A O 1
ATOM 895 N N . LEU A 1 121 ? -8.984 4.200 14.922 1.00 90.62 121 LEU A N 1
ATOM 896 C CA . LEU A 1 121 ? -9.153 2.976 14.143 1.00 90.62 121 LEU A CA 1
ATOM 897 C C . LEU A 1 121 ? -7.974 2.011 14.303 1.00 90.62 121 LEU A C 1
ATOM 899 O O . LEU A 1 121 ? -7.911 0.988 13.614 1.00 90.62 121 LEU A O 1
ATOM 903 N N . ILE A 1 122 ? -7.048 2.330 15.207 1.00 90.44 122 ILE A N 1
ATOM 904 C CA . ILE A 1 122 ? -5.924 1.483 15.585 1.00 90.44 122 ILE A CA 1
ATOM 905 C C . ILE A 1 122 ? -6.187 0.960 16.996 1.00 90.44 122 ILE A C 1
ATOM 907 O O . ILE A 1 122 ? -6.169 1.702 17.976 1.00 90.44 122 ILE A O 1
ATOM 911 N N . ALA A 1 123 ? -6.415 -0.344 17.110 1.00 88.06 123 ALA A N 1
ATOM 912 C CA . ALA A 1 123 ? -6.568 -1.005 18.394 1.00 88.06 123 ALA A CA 1
ATOM 913 C C . ALA A 1 123 ? -5.203 -1.475 18.904 1.00 88.06 123 ALA A C 1
ATOM 915 O O . ALA A 1 123 ? -4.533 -2.288 18.265 1.00 88.06 123 ALA A O 1
ATOM 916 N N . MET A 1 124 ? -4.804 -1.015 20.088 1.00 86.12 124 MET A N 1
ATOM 917 C CA . MET A 1 124 ? -3.613 -1.532 20.760 1.00 86.12 124 MET A CA 1
ATOM 918 C C . MET A 1 124 ? -3.923 -2.889 21.397 1.00 86.12 124 MET A C 1
ATOM 920 O O . MET A 1 124 ? -4.794 -3.003 22.259 1.00 86.12 124 MET A O 1
ATOM 924 N N . ARG A 1 125 ? -3.206 -3.929 20.973 1.00 83.19 125 ARG A N 1
ATOM 925 C CA . ARG A 1 125 ? -3.267 -5.288 21.527 1.00 83.19 125 ARG A CA 1
ATOM 926 C C . ARG A 1 125 ? -1.931 -5.639 22.177 1.00 83.19 125 ARG A C 1
ATOM 928 O O . ARG A 1 125 ? -0.928 -4.963 21.959 1.00 83.19 125 ARG A O 1
ATOM 935 N N . ARG A 1 126 ? -1.901 -6.735 22.943 1.00 77.31 126 ARG A N 1
ATOM 936 C CA . ARG A 1 126 ? -0.670 -7.261 23.567 1.00 77.31 126 ARG A CA 1
ATOM 937 C C . ARG A 1 126 ? 0.432 -7.517 22.535 1.00 77.31 126 ARG A C 1
ATOM 939 O O . ARG A 1 126 ? 1.605 -7.295 22.802 1.00 77.31 126 ARG A O 1
ATOM 946 N N . ASP A 1 127 ? 0.011 -7.941 21.357 1.00 73.50 127 ASP A N 1
ATOM 947 C CA . ASP A 1 127 ? 0.850 -8.321 20.231 1.00 73.50 127 ASP A CA 1
ATOM 948 C C . ASP A 1 127 ? 1.194 -7.107 19.354 1.00 73.50 127 ASP A C 1
ATOM 950 O O . ASP A 1 127 ? 1.995 -7.250 18.438 1.00 73.50 127 ASP A O 1
ATOM 954 N N . GLY A 1 128 ? 0.627 -5.926 19.643 1.00 79.81 128 GLY A N 1
ATOM 955 C CA . GLY A 1 128 ? 0.870 -4.628 19.008 1.00 79.81 128 GLY A CA 1
ATOM 956 C C . GLY A 1 128 ? -0.370 -3.992 18.373 1.00 79.81 128 GLY A C 1
ATOM 957 O O . GLY A 1 128 ? -1.502 -4.293 18.745 1.00 79.81 128 GLY A O 1
ATOM 958 N N . ALA A 1 129 ? -0.154 -3.063 17.441 1.00 86.75 129 ALA A N 1
ATOM 959 C CA . ALA A 1 129 ? -1.217 -2.294 16.796 1.00 86.75 129 ALA A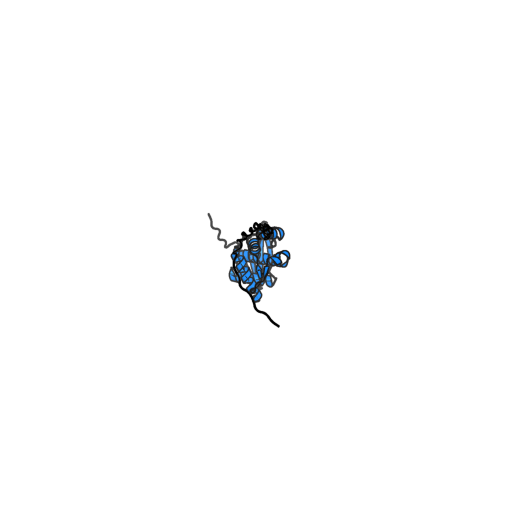 CA 1
ATOM 960 C C . ALA A 1 129 ? -1.972 -3.124 15.740 1.00 86.75 129 ALA A C 1
ATOM 962 O O . ALA A 1 129 ? -1.378 -3.595 14.768 1.00 86.75 129 ALA A O 1
ATOM 963 N N . ALA A 1 130 ? -3.286 -3.261 15.920 1.00 89.31 130 ALA A N 1
ATOM 964 C CA . ALA A 1 130 ? -4.199 -3.901 14.980 1.00 89.31 130 ALA A CA 1
ATOM 965 C C . ALA A 1 130 ? -5.070 -2.855 14.275 1.00 89.31 130 ALA A C 1
ATOM 967 O O . ALA A 1 130 ? -5.658 -1.985 14.919 1.00 89.31 130 ALA A O 1
ATOM 968 N N . LEU A 1 131 ? -5.173 -2.957 12.952 1.00 92.50 131 LEU A N 1
ATOM 969 C CA . LEU A 1 131 ? -5.959 -2.031 12.142 1.00 92.50 131 LEU A CA 1
ATOM 970 C C . LEU A 1 131 ? -7.429 -2.445 12.074 1.00 92.50 131 LEU A C 1
ATOM 972 O O . LEU A 1 131 ? -7.753 -3.625 11.926 1.00 92.50 131 LEU A O 1
ATOM 976 N N . HIS A 1 132 ? -8.330 -1.463 12.114 1.00 92.56 132 HIS A N 1
ATOM 977 C CA . HIS A 1 132 ? -9.749 -1.701 11.878 1.00 92.56 132 HIS A CA 1
ATOM 978 C C . HIS A 1 132 ? -9.982 -2.303 10.471 1.00 92.56 132 HIS A C 1
ATOM 980 O O . HIS A 1 132 ? -9.419 -1.797 9.494 1.00 92.56 132 HIS A O 1
ATOM 986 N N . PRO A 1 133 ? -10.864 -3.311 10.302 1.00 91.81 133 PRO A N 1
ATOM 987 C CA . PRO A 1 133 ? -11.118 -3.937 8.998 1.00 91.81 133 PRO A CA 1
ATOM 988 C C . PRO A 1 133 ? -11.559 -2.955 7.902 1.00 91.81 133 PRO A C 1
ATOM 990 O O . PRO A 1 133 ? -11.257 -3.151 6.726 1.00 91.81 133 PRO A O 1
ATOM 993 N N . GLY A 1 134 ? -12.239 -1.869 8.284 1.00 93.12 134 GLY A N 1
ATOM 994 C CA . GLY A 1 134 ? -12.611 -0.784 7.372 1.00 93.12 134 GLY A CA 1
ATOM 995 C C . GLY A 1 134 ? -11.407 -0.058 6.757 1.00 93.12 134 GLY A C 1
ATOM 996 O O . GLY A 1 134 ? -11.448 0.249 5.568 1.00 93.12 134 GLY A O 1
ATOM 997 N N . LEU A 1 135 ? -10.322 0.149 7.520 1.00 95.19 135 LEU A N 1
ATOM 998 C CA . LEU A 1 135 ? -9.074 0.736 7.007 1.00 95.19 135 LEU A CA 1
ATOM 999 C C . LEU A 1 135 ? -8.423 -0.188 5.982 1.00 95.19 135 LEU A C 1
ATOM 1001 O O . LEU A 1 135 ? -8.096 0.242 4.879 1.00 95.19 135 LEU A O 1
ATOM 1005 N N . LEU A 1 136 ? -8.277 -1.468 6.340 1.00 96.31 136 LEU A N 1
ATOM 1006 C CA . LEU A 1 136 ? -7.681 -2.477 5.465 1.00 96.31 136 LEU A CA 1
ATOM 1007 C C . LEU A 1 136 ? -8.479 -2.617 4.170 1.00 96.31 136 LEU A C 1
ATOM 1009 O O . LEU A 1 136 ? -7.904 -2.692 3.088 1.00 96.31 136 LEU A O 1
ATOM 1013 N N . HIS A 1 137 ? -9.808 -2.599 4.253 1.00 96.25 137 HIS A N 1
ATOM 1014 C CA . HIS A 1 137 ? -10.626 -2.649 3.054 1.00 96.25 137 HIS A CA 1
ATOM 1015 C C . HIS A 1 137 ? -10.468 -1.403 2.176 1.00 96.25 137 HIS A C 1
ATOM 1017 O O . HIS A 1 137 ? -10.344 -1.528 0.955 1.00 96.25 137 HIS A O 1
ATOM 1023 N N . ALA A 1 138 ? -10.495 -0.209 2.771 1.00 96.88 138 ALA A N 1
ATOM 1024 C CA . ALA A 1 138 ? -10.333 1.026 2.016 1.00 96.88 138 ALA A CA 1
ATOM 1025 C C . ALA A 1 138 ? -8.972 1.056 1.311 1.00 96.88 138 ALA A C 1
ATOM 1027 O O . ALA A 1 138 ? -8.913 1.267 0.102 1.00 96.88 138 ALA A O 1
ATOM 1028 N N . ALA A 1 139 ? -7.900 0.706 2.021 1.00 97.62 139 ALA A N 1
ATOM 1029 C CA . ALA A 1 139 ? -6.558 0.623 1.455 1.00 97.62 139 ALA A CA 1
ATOM 1030 C C . ALA A 1 139 ? -6.402 -0.476 0.395 1.00 97.62 139 ALA A C 1
ATOM 1032 O O . ALA A 1 139 ? -5.608 -0.330 -0.535 1.00 97.62 139 ALA A O 1
ATOM 1033 N N . ALA A 1 140 ? -7.174 -1.558 0.482 1.00 97.50 140 ALA A N 1
ATOM 1034 C CA . ALA A 1 140 ? -7.148 -2.624 -0.512 1.00 97.50 140 ALA A CA 1
ATOM 1035 C C . ALA A 1 140 ? -7.838 -2.245 -1.834 1.00 97.50 140 ALA A C 1
ATOM 1037 O O . ALA A 1 140 ? -7.480 -2.789 -2.878 1.00 97.50 140 ALA A O 1
ATOM 1038 N N . THR A 1 141 ? -8.814 -1.330 -1.802 1.00 96.19 141 THR A N 1
ATOM 1039 C CA . THR A 1 141 ? -9.705 -1.066 -2.947 1.00 96.19 141 THR A CA 1
ATOM 1040 C C . THR A 1 141 ? -9.588 0.335 -3.542 1.00 96.19 141 THR A C 1
ATOM 1042 O O . THR A 1 141 ? -9.770 0.476 -4.748 1.00 96.19 141 THR A O 1
ATOM 1045 N N . GLN A 1 142 ? -9.253 1.363 -2.757 1.00 96.88 142 GLN A N 1
ATOM 1046 C CA . GLN A 1 142 ? -9.160 2.736 -3.266 1.00 96.88 142 GLN A CA 1
ATOM 1047 C C . GLN A 1 142 ? -8.008 2.924 -4.249 1.00 96.88 142 GLN A C 1
ATOM 1049 O O . GLN A 1 142 ? -6.954 2.311 -4.098 1.00 96.88 142 GLN A O 1
ATOM 1054 N N . ALA A 1 143 ? -8.187 3.786 -5.245 1.00 96.31 143 ALA A N 1
ATOM 1055 C CA . ALA A 1 143 ? -7.085 4.164 -6.121 1.00 96.31 143 ALA A CA 1
ATOM 1056 C C . ALA A 1 143 ? -6.051 4.994 -5.340 1.00 96.31 143 ALA A C 1
ATOM 1058 O O . ALA A 1 143 ? -6.401 5.744 -4.425 1.00 96.31 143 ALA A O 1
ATOM 1059 N N . LEU A 1 144 ? -4.777 4.856 -5.705 1.00 96.81 144 LEU A N 1
ATOM 1060 C CA . LEU A 1 144 ? -3.743 5.779 -5.247 1.00 96.81 144 LEU A CA 1
ATOM 1061 C C . LEU A 1 144 ? -3.796 7.068 -6.076 1.00 96.81 144 LEU A C 1
ATOM 1063 O O . LEU A 1 144 ? -4.295 7.087 -7.198 1.00 96.81 144 LEU A O 1
ATOM 1067 N N . THR A 1 145 ? -3.265 8.155 -5.533 1.00 95.38 145 THR A N 1
ATOM 1068 C CA . THR A 1 145 ? -2.995 9.378 -6.291 1.00 95.38 145 THR A CA 1
ATOM 1069 C C . THR A 1 145 ? -1.746 9.203 -7.156 1.00 95.38 145 THR A C 1
ATOM 1071 O O . THR A 1 145 ? -0.961 8.278 -6.946 1.00 95.38 145 THR A O 1
ATOM 1074 N N . ALA A 1 146 ? -1.487 10.150 -8.061 1.00 91.69 146 ALA A N 1
ATOM 1075 C CA . ALA A 1 146 ? -0.264 10.179 -8.874 1.00 91.69 146 ALA A CA 1
ATOM 1076 C C . ALA A 1 146 ? 1.038 10.208 -8.043 1.00 91.69 146 ALA A C 1
ATOM 1078 O O . ALA A 1 146 ? 2.110 9.881 -8.545 1.00 91.69 146 ALA A O 1
ATOM 1079 N N . GLN A 1 147 ? 0.958 10.587 -6.763 1.00 91.38 147 GLN A N 1
ATOM 1080 C CA . GLN A 1 147 ? 2.069 10.577 -5.807 1.00 91.38 147 GLN A CA 1
ATOM 1081 C C . GLN A 1 147 ? 2.149 9.267 -5.003 1.00 91.38 147 GLN A C 1
ATOM 1083 O O . GLN A 1 147 ? 2.863 9.215 -4.004 1.00 91.38 147 GLN A O 1
ATOM 1088 N N . ALA A 1 148 ? 1.405 8.233 -5.409 1.00 94.31 148 ALA A N 1
ATOM 1089 C CA . ALA A 1 148 ? 1.280 6.951 -4.720 1.00 94.31 148 ALA A CA 1
ATOM 1090 C C . ALA A 1 148 ? 0.799 7.077 -3.259 1.00 94.31 148 ALA A C 1
ATOM 1092 O O . ALA A 1 148 ? 1.263 6.354 -2.381 1.00 94.31 148 ALA A O 1
ATOM 1093 N N . ARG A 1 149 ? -0.136 8.000 -2.989 1.00 96.19 149 ARG A N 1
ATOM 1094 C CA . ARG A 1 149 ? -0.761 8.199 -1.666 1.00 96.19 149 ARG A CA 1
ATOM 1095 C C . ARG A 1 149 ? -2.257 7.922 -1.725 1.00 96.19 149 ARG A C 1
ATOM 1097 O O . ARG A 1 149 ? -2.834 7.900 -2.806 1.00 96.19 149 ARG A O 1
ATOM 1104 N N . PHE A 1 150 ? -2.908 7.770 -0.577 1.00 97.69 150 PHE A N 1
ATOM 1105 C CA . PHE A 1 150 ? -4.370 7.826 -0.525 1.00 97.69 150 PHE A CA 1
ATOM 1106 C C . PHE A 1 150 ? -4.851 9.273 -0.403 1.00 97.69 150 PHE A C 1
ATOM 1108 O O . PHE A 1 150 ? -4.327 10.037 0.413 1.00 97.69 150 PHE A O 1
ATOM 1115 N N . ASP A 1 151 ? -5.874 9.639 -1.180 1.00 95.88 151 ASP A N 1
ATOM 1116 C CA . ASP A 1 151 ? -6.643 10.854 -0.907 1.00 95.88 151 ASP A CA 1
ATOM 1117 C C . ASP A 1 151 ? -7.475 10.629 0.358 1.00 95.88 151 ASP A C 1
ATOM 1119 O O . ASP A 1 151 ? -8.314 9.731 0.438 1.00 95.88 151 ASP A O 1
ATOM 1123 N N . GLU A 1 152 ? -7.212 11.452 1.364 1.00 95.69 152 GLU A N 1
ATOM 1124 C CA . GLU A 1 152 ? -7.787 11.325 2.695 1.00 95.69 152 GLU A CA 1
ATOM 1125 C C . GLU A 1 152 ? -9.307 11.494 2.703 1.00 95.69 152 GLU A C 1
ATOM 1127 O O . GLU A 1 152 ? -9.994 10.782 3.436 1.00 95.69 152 GLU A O 1
ATOM 1132 N N . THR A 1 153 ? -9.849 12.395 1.882 1.00 94.88 153 THR A N 1
ATOM 1133 C CA . THR A 1 153 ? -11.285 12.706 1.886 1.00 94.88 153 THR A CA 1
ATOM 1134 C C . THR A 1 153 ? -12.144 11.511 1.441 1.00 94.88 153 THR A C 1
ATOM 1136 O O . THR A 1 153 ? -12.976 11.052 2.235 1.00 94.88 153 THR A O 1
ATOM 1139 N N . PRO A 1 154 ? -11.963 10.949 0.225 1.00 94.12 154 PRO A N 1
ATOM 1140 C CA . PRO A 1 154 ? -12.715 9.779 -0.214 1.00 94.12 154 PRO A CA 1
ATOM 1141 C C . PRO A 1 154 ? -12.352 8.524 0.588 1.00 94.12 154 PRO A C 1
ATOM 1143 O O . PRO A 1 154 ? -13.218 7.677 0.812 1.00 94.12 154 PRO A O 1
ATOM 1146 N N . PHE A 1 155 ? -11.114 8.405 1.081 1.00 96.56 155 PHE A N 1
ATOM 1147 C CA . PHE A 1 155 ? -10.717 7.283 1.928 1.00 96.56 155 PHE A CA 1
ATOM 1148 C C . PHE A 1 155 ? -11.480 7.287 3.257 1.00 96.56 155 PHE A C 1
ATOM 1150 O O . PHE A 1 155 ? -12.068 6.277 3.643 1.00 96.56 155 PHE A O 1
ATOM 1157 N N . ARG A 1 156 ? -11.534 8.434 3.945 1.00 95.62 156 ARG A N 1
ATOM 1158 C CA . ARG A 1 156 ? -12.262 8.579 5.211 1.00 95.62 156 ARG A CA 1
ATOM 1159 C C . ARG A 1 156 ? -13.760 8.347 5.034 1.00 95.62 156 ARG A C 1
ATOM 1161 O O . ARG A 1 156 ? -14.367 7.714 5.894 1.00 95.62 156 ARG A O 1
ATOM 1168 N N . ALA A 1 157 ? -14.352 8.829 3.940 1.00 93.38 157 ALA A N 1
ATOM 1169 C CA . ALA A 1 157 ? -15.757 8.565 3.625 1.00 93.38 157 ALA A CA 1
ATOM 1170 C C . ALA A 1 157 ? -16.027 7.054 3.513 1.00 93.38 157 ALA A C 1
ATOM 1172 O O . ALA A 1 157 ? -16.894 6.534 4.212 1.00 93.38 157 ALA A O 1
ATOM 1173 N N . LEU A 1 158 ? -15.195 6.334 2.754 1.00 93.44 158 LEU A N 1
ATOM 1174 C CA . LEU A 1 158 ? -15.320 4.885 2.590 1.00 93.44 158 LEU A CA 1
ATOM 1175 C C . LEU A 1 158 ? -15.183 4.127 3.919 1.00 93.44 158 LEU A C 1
ATOM 1177 O O . LEU A 1 158 ? -15.895 3.155 4.157 1.00 93.44 158 LEU A O 1
ATOM 1181 N N . VAL A 1 159 ? -14.278 4.560 4.798 1.00 94.12 159 VAL A N 1
ATOM 1182 C CA . VAL A 1 159 ? -14.113 3.953 6.127 1.00 94.12 159 VAL A CA 1
ATOM 1183 C C . VAL A 1 159 ? -15.344 4.194 7.004 1.00 94.12 159 VAL A C 1
ATOM 1185 O O . VAL A 1 159 ? -15.784 3.274 7.692 1.00 94.12 159 VAL A O 1
ATOM 1188 N N . ARG A 1 160 ? -15.925 5.401 6.963 1.00 91.44 160 ARG A N 1
ATOM 1189 C CA . ARG A 1 160 ? -17.146 5.755 7.708 1.00 91.44 160 ARG A CA 1
ATOM 1190 C C . ARG A 1 160 ? -18.346 4.917 7.299 1.00 91.44 160 ARG A C 1
ATOM 1192 O O . ARG A 1 160 ? -19.052 4.444 8.180 1.00 91.44 160 ARG A O 1
ATOM 1199 N N . ASP A 1 161 ? -18.515 4.661 6.009 1.00 88.81 161 ASP A N 1
ATOM 1200 C CA . ASP A 1 161 ? -19.608 3.821 5.502 1.00 88.81 161 ASP A CA 1
ATOM 1201 C C . ASP A 1 161 ? -19.483 2.349 5.936 1.00 88.81 161 ASP A C 1
ATOM 1203 O O . ASP A 1 161 ? -20.434 1.575 5.844 1.00 88.81 161 ASP A O 1
ATOM 1207 N N . ARG A 1 162 ? -18.296 1.943 6.404 1.00 85.56 162 ARG A N 1
ATOM 1208 C CA . ARG A 1 162 ? -17.979 0.582 6.863 1.00 85.56 162 ARG A CA 1
ATOM 1209 C C . ARG A 1 162 ? -17.934 0.442 8.376 1.00 85.56 162 ARG A C 1
ATOM 1211 O O . ARG A 1 162 ? -17.795 -0.678 8.869 1.00 85.56 162 ARG A O 1
ATOM 1218 N N . LEU A 1 163 ? -17.991 1.548 9.109 1.00 82.19 163 LEU A N 1
ATOM 1219 C CA . LEU A 1 163 ? -18.102 1.508 10.557 1.00 82.19 163 LEU A CA 1
ATOM 1220 C C . LEU A 1 163 ? -19.519 1.038 10.915 1.00 82.19 163 LEU A C 1
ATOM 1222 O O . LEU A 1 163 ? -20.484 1.474 10.282 1.00 82.19 163 LEU A O 1
ATOM 1226 N N . PRO A 1 164 ? -19.673 0.142 11.907 1.00 71.50 164 PRO A N 1
ATOM 1227 C CA . PRO A 1 164 ? -20.997 -0.160 12.422 1.00 71.50 164 PRO A CA 1
ATOM 1228 C C . PRO A 1 164 ? -21.651 1.151 12.883 1.00 71.50 164 PRO A C 1
ATOM 1230 O O . PRO A 1 164 ? -20.946 2.031 13.396 1.00 71.50 164 PRO A O 1
ATOM 1233 N N . PRO A 1 165 ? -22.975 1.316 12.699 1.00 67.88 165 PRO A N 1
ATOM 1234 C CA . PRO A 1 165 ? -23.654 2.490 13.221 1.00 67.88 165 PRO A CA 1
ATOM 1235 C C . PRO A 1 165 ? -23.357 2.594 14.721 1.00 67.88 165 PRO A C 1
ATOM 1237 O O . PRO A 1 165 ? -23.279 1.554 15.388 1.00 67.88 165 PRO A O 1
ATOM 1240 N N . PRO A 1 166 ? -23.173 3.812 15.263 1.00 62.59 166 PRO A N 1
ATOM 1241 C CA . PRO A 1 166 ? -23.009 3.972 16.697 1.00 62.59 166 PRO A CA 1
ATOM 1242 C C . PRO A 1 166 ? -24.189 3.274 17.362 1.00 62.59 166 PRO A C 1
ATOM 1244 O O . PRO A 1 166 ? -25.340 3.539 17.006 1.00 62.59 166 PRO A O 1
ATOM 1247 N N . THR A 1 167 ? -23.904 2.335 18.263 1.00 63.28 167 THR A N 1
ATOM 1248 C CA . THR A 1 167 ? -24.934 1.621 19.010 1.00 63.28 167 THR A CA 1
ATOM 1249 C C . THR A 1 167 ? -25.701 2.663 19.809 1.00 63.28 167 THR A C 1
ATOM 1251 O O . THR A 1 167 ? -25.261 3.084 20.876 1.00 63.28 167 THR A O 1
ATOM 1254 N N . VAL A 1 168 ? -26.821 3.142 19.268 1.00 69.06 168 VAL A N 1
ATOM 1255 C CA . VAL A 1 168 ? -27.755 3.958 20.030 1.00 69.06 168 VAL A CA 1
ATOM 1256 C C . VAL A 1 168 ? -28.273 3.013 21.108 1.00 69.06 168 VAL A C 1
ATOM 1258 O O . VAL A 1 168 ? -28.856 1.982 20.749 1.00 69.06 168 VAL A O 1
ATOM 1261 N N . PRO A 1 169 ? -28.007 3.268 22.404 1.00 67.69 169 PRO A N 1
ATOM 1262 C CA . PRO A 1 169 ? -28.597 2.446 23.444 1.00 67.69 169 PRO A CA 1
ATOM 1263 C C . PRO A 1 169 ? -30.111 2.453 23.204 1.00 67.69 169 PRO A C 1
ATOM 1265 O O . PRO A 1 169 ? -30.658 3.521 22.903 1.00 67.69 169 PRO A O 1
ATOM 1268 N N . PRO A 1 170 ? -30.781 1.285 23.246 1.00 73.31 170 PRO A N 1
ATOM 1269 C CA . PRO A 1 170 ? -32.219 1.238 23.036 1.00 73.31 170 PRO A CA 1
ATOM 1270 C C . PRO A 1 170 ? -32.861 2.275 23.960 1.00 73.31 170 PRO A C 1
ATOM 1272 O O . PRO A 1 170 ? -32.389 2.416 25.095 1.00 73.31 170 PRO A O 1
ATOM 1275 N N . PRO A 1 171 ? -33.874 3.032 23.493 1.00 74.94 171 PRO A N 1
ATOM 1276 C CA . PRO A 1 171 ? -34.549 3.994 24.347 1.00 74.94 171 PRO A CA 1
ATOM 1277 C C . PRO A 1 171 ? -34.906 3.270 25.637 1.00 74.94 171 PRO A C 1
ATOM 1279 O O . PRO A 1 171 ? -35.544 2.215 25.589 1.00 74.94 171 PRO A O 1
ATOM 1282 N N . THR A 1 172 ? -34.414 3.782 26.767 1.00 74.12 172 THR A N 1
ATOM 1283 C CA . THR A 1 172 ? -34.728 3.238 28.082 1.00 74.12 172 THR A CA 1
ATOM 1284 C C . THR A 1 172 ? -36.239 3.306 28.200 1.00 74.12 172 THR A C 1
ATOM 1286 O O . THR A 1 172 ? -36.791 4.378 28.451 1.00 74.12 172 THR A O 1
ATOM 1289 N N . MET A 1 173 ? -36.933 2.197 27.929 1.00 70.81 173 MET A N 1
ATOM 1290 C CA . MET A 1 173 ? -38.355 2.153 28.206 1.00 70.81 173 MET A CA 1
ATOM 1291 C C . MET A 1 173 ? -38.476 2.432 29.700 1.00 70.81 173 MET A C 1
ATOM 1293 O O . MET A 1 173 ? -37.762 1.791 30.484 1.00 70.81 173 MET A O 1
ATOM 1297 N N . PRO A 1 174 ? -39.321 3.389 30.114 1.00 76.69 174 PRO A N 1
ATOM 1298 C CA . PRO A 1 174 ? -39.621 3.527 31.523 1.00 76.69 174 PRO A CA 1
ATOM 1299 C C . PRO A 1 174 ? -40.061 2.147 32.031 1.00 76.69 174 PRO A C 1
ATOM 1301 O O . PRO A 1 174 ? -40.765 1.432 31.303 1.00 76.69 174 PRO A O 1
ATOM 1304 N N . PRO A 1 175 ? -39.612 1.728 33.227 1.00 73.81 175 PRO A N 1
ATOM 1305 C CA . PRO A 1 175 ? -40.050 0.462 33.794 1.00 73.81 175 PRO A CA 1
ATOM 1306 C C . PRO A 1 175 ? -41.583 0.418 33.750 1.00 73.81 175 PRO A C 1
ATOM 1308 O O . PRO A 1 175 ? -42.210 1.465 33.954 1.00 73.81 175 PRO A O 1
ATOM 1311 N N . PRO A 1 176 ? -42.198 -0.745 33.454 1.00 69.12 176 PRO A N 1
ATOM 1312 C CA . PRO A 1 176 ? -43.647 -0.860 33.466 1.00 69.12 176 PRO A CA 1
ATOM 1313 C C . PRO A 1 176 ? -44.139 -0.303 34.798 1.00 69.12 176 PRO A C 1
ATOM 1315 O O . PRO A 1 176 ? -43.689 -0.743 35.858 1.00 69.12 176 PRO A O 1
ATOM 1318 N N . SER A 1 177 ? -44.983 0.730 34.725 1.00 70.12 177 SER A N 1
ATOM 1319 C CA . SER A 1 177 ? -45.588 1.343 35.900 1.00 70.12 177 SER A CA 1
ATOM 1320 C C . SER A 1 177 ? -46.267 0.219 36.669 1.00 70.12 177 SER A C 1
ATOM 1322 O O . SER A 1 177 ? -47.236 -0.368 36.185 1.00 70.12 177 SER A O 1
ATOM 1324 N N . LEU A 1 178 ? -45.683 -0.157 37.810 1.00 63.19 178 LEU A N 1
ATOM 1325 C CA . LEU A 1 178 ? -46.277 -1.119 38.721 1.00 63.19 178 LEU A CA 1
ATOM 1326 C C . LEU A 1 178 ? -47.644 -0.549 39.085 1.00 63.19 178 LEU A C 1
ATOM 1328 O O . LEU A 1 178 ? -47.732 0.457 39.789 1.00 63.19 178 LEU A O 1
ATOM 1332 N N . ALA A 1 179 ? -48.696 -1.163 38.544 1.00 64.56 179 ALA A N 1
ATOM 1333 C CA . ALA A 1 179 ? -50.056 -0.863 38.941 1.00 64.56 179 ALA A CA 1
ATOM 1334 C C . ALA A 1 179 ? -50.122 -0.923 40.478 1.00 64.56 179 ALA A C 1
ATOM 1336 O O . ALA A 1 179 ? -49.544 -1.844 41.071 1.00 64.56 179 ALA A O 1
ATOM 1337 N N . PRO A 1 180 ? -50.763 0.055 41.140 1.00 64.25 180 PRO A N 1
ATOM 1338 C CA . PRO A 1 180 ? -50.844 0.057 42.590 1.00 64.25 180 PRO A CA 1
ATOM 1339 C C . PRO A 1 180 ? -51.517 -1.237 43.072 1.00 64.25 180 PRO A C 1
ATOM 1341 O O . PRO A 1 180 ? -52.405 -1.758 42.387 1.00 64.25 180 PRO A O 1
ATOM 1344 N N . PRO A 1 181 ? -51.111 -1.778 44.234 1.00 57.34 181 PRO A N 1
ATOM 1345 C CA . PRO A 1 181 ? -51.700 -2.998 44.760 1.00 57.34 181 PRO A CA 1
ATOM 1346 C C . PRO A 1 181 ? -53.204 -2.792 44.952 1.00 57.34 181 PRO A C 1
ATOM 1348 O O . PRO A 1 181 ? -53.639 -1.887 45.666 1.00 57.34 181 PRO A O 1
ATOM 1351 N N . SER A 1 182 ? -53.996 -3.638 44.293 1.00 58.00 182 SER A N 1
ATOM 1352 C CA . SER A 1 182 ? -55.437 -3.726 44.504 1.00 58.00 182 SER A CA 1
ATOM 1353 C C . SER A 1 182 ? -55.685 -4.080 45.970 1.00 58.00 182 SER A C 1
ATOM 1355 O O . SER A 1 182 ? -55.402 -5.199 46.397 1.00 58.00 182 SER A O 1
ATOM 1357 N N . LEU A 1 183 ? -56.188 -3.114 46.743 1.00 57.53 183 LEU A N 1
ATOM 1358 C CA . LEU A 1 183 ? -56.674 -3.315 48.106 1.00 57.53 183 LEU A CA 1
ATOM 1359 C C . LEU A 1 183 ? -57.677 -4.476 48.115 1.00 57.53 183 LEU A C 1
ATOM 1361 O O . LEU A 1 183 ? -58.729 -4.411 47.478 1.00 57.53 183 LEU A O 1
ATOM 1365 N N . ALA A 1 184 ? -57.327 -5.550 48.821 1.00 56.44 184 ALA A N 1
ATOM 1366 C CA . ALA A 1 184 ? -58.233 -6.656 49.087 1.00 56.44 184 ALA A CA 1
ATOM 1367 C C . ALA A 1 184 ? -59.420 -6.171 49.946 1.00 56.44 184 ALA A C 1
ATOM 1369 O O . ALA A 1 184 ? -59.226 -5.336 50.835 1.00 56.44 184 ALA A O 1
ATOM 1370 N N . PRO A 1 185 ? -60.641 -6.685 49.721 1.00 55.53 185 PRO A N 1
ATOM 1371 C CA . PRO A 1 185 ? -61.795 -6.325 50.527 1.00 55.53 185 PRO A CA 1
ATOM 1372 C C . PRO A 1 185 ? -61.690 -6.904 51.943 1.00 55.53 185 PRO A C 1
ATOM 1374 O O . PRO A 1 185 ? -61.351 -8.067 52.158 1.00 55.53 185 PRO A O 1
ATOM 1377 N N . THR A 1 186 ? -62.012 -6.044 52.903 1.00 56.03 186 THR A N 1
ATOM 1378 C CA . THR A 1 186 ? -62.126 -6.278 54.341 1.00 56.03 186 THR A CA 1
ATOM 1379 C C . THR A 1 186 ? -62.949 -7.530 54.655 1.00 56.03 186 THR A C 1
ATOM 1381 O O . THR A 1 186 ? -64.129 -7.610 54.313 1.00 56.03 186 THR A O 1
ATOM 1384 N N . ALA A 1 187 ? -62.341 -8.495 55.347 1.00 52.16 187 ALA A N 1
ATOM 1385 C CA . ALA A 1 187 ? -63.037 -9.665 55.866 1.00 52.16 187 ALA A CA 1
ATOM 1386 C C . ALA A 1 187 ? -63.973 -9.281 57.029 1.00 52.16 187 ALA A C 1
AT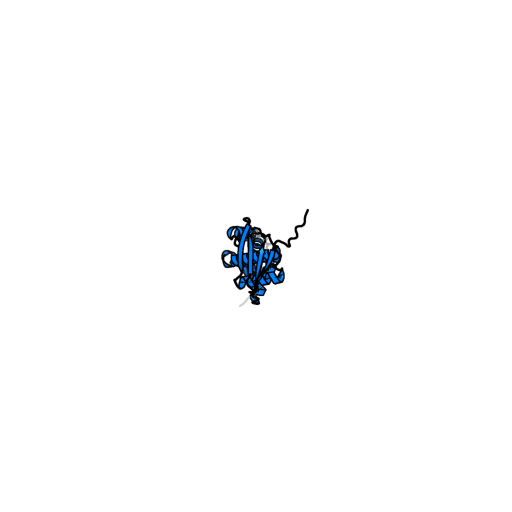OM 1388 O O . ALA A 1 187 ? -63.583 -8.609 57.984 1.00 52.16 187 ALA A O 1
ATOM 1389 N N . THR A 1 188 ? -65.221 -9.726 56.919 1.00 65.56 188 THR A N 1
ATOM 1390 C CA . THR A 1 188 ? -66.315 -9.617 57.893 1.00 65.56 188 THR A CA 1
ATOM 1391 C C . THR A 1 188 ? -66.021 -10.415 59.178 1.00 65.56 188 THR A C 1
ATOM 1393 O O . THR A 1 188 ? -65.548 -11.548 59.076 1.00 65.56 188 THR A O 1
ATOM 1396 N N . PRO A 1 189 ? -66.324 -9.902 60.389 1.00 61.31 189 PRO A N 1
ATOM 1397 C CA . PRO A 1 189 ? -66.184 -10.679 61.622 1.00 61.31 189 PRO A CA 1
ATOM 1398 C C . PRO A 1 189 ? -67.325 -11.711 61.794 1.00 61.31 189 PRO A C 1
ATOM 1400 O O . PRO A 1 189 ? -68.474 -11.402 61.467 1.00 61.31 189 PRO A O 1
ATOM 1403 N N . PRO A 1 190 ? -67.051 -12.921 62.329 1.00 62.50 190 PRO A N 1
ATOM 1404 C CA . PRO A 1 190 ? -68.071 -13.937 62.596 1.00 62.50 190 PRO A CA 1
ATOM 1405 C C . PRO A 1 190 ? -68.874 -13.677 63.895 1.00 62.50 190 PRO A C 1
ATOM 1407 O O . PRO A 1 190 ? -68.452 -12.892 64.749 1.00 62.50 190 PRO A O 1
ATOM 1410 N N . PRO A 1 191 ? -70.052 -14.321 64.047 1.00 54.66 191 PRO A N 1
ATOM 1411 C CA . PRO A 1 191 ? -71.103 -13.917 64.984 1.00 54.66 191 PRO A CA 1
ATOM 1412 C C . PRO A 1 191 ? -70.889 -14.376 66.436 1.00 54.66 191 PRO A C 1
ATOM 1414 O O . PRO A 1 191 ? -70.317 -15.431 66.711 1.00 54.66 191 PRO A O 1
ATOM 1417 N N . GLN A 1 192 ? -71.435 -13.588 67.371 1.00 51.59 192 GLN A N 1
ATOM 1418 C CA . GLN A 1 192 ? -71.524 -13.906 68.798 1.00 51.59 192 GLN A CA 1
ATOM 1419 C C . GLN A 1 192 ? -72.410 -15.136 69.040 1.00 51.59 192 GLN A C 1
ATOM 1421 O O . GLN A 1 192 ? -73.604 -15.122 68.734 1.00 51.59 192 GLN A O 1
ATOM 1426 N N . ALA A 1 193 ? -71.840 -16.175 69.654 1.00 51.09 193 ALA A N 1
ATOM 1427 C CA . ALA A 1 193 ? -72.583 -17.325 70.155 1.00 51.09 193 ALA A CA 1
ATOM 1428 C C . ALA A 1 193 ? -72.946 -17.147 71.636 1.00 51.09 193 ALA A C 1
ATOM 1430 O O . ALA A 1 193 ? -72.143 -16.745 72.479 1.00 51.09 193 ALA A O 1
ATOM 1431 N N . ALA A 1 194 ? -74.208 -17.446 71.917 1.00 51.16 194 ALA A N 1
ATOM 1432 C CA . ALA A 1 194 ? -74.922 -17.167 73.141 1.00 51.16 194 ALA A CA 1
ATOM 1433 C C . ALA A 1 194 ? -74.474 -17.985 74.367 1.00 51.16 194 ALA A C 1
ATOM 1435 O O . ALA A 1 194 ? -74.234 -19.189 74.312 1.00 51.16 194 ALA A O 1
ATOM 1436 N N . ARG A 1 195 ? -74.493 -17.279 75.504 1.00 49.91 195 ARG A N 1
ATOM 1437 C CA . ARG A 1 195 ? -74.889 -17.695 76.861 1.00 49.91 195 ARG A CA 1
ATOM 1438 C C . ARG A 1 195 ? -75.188 -19.191 77.061 1.00 49.91 195 ARG A C 1
ATOM 1440 O O . ARG A 1 195 ? -76.260 -19.668 76.692 1.00 49.91 195 ARG A O 1
ATOM 1447 N N . ARG A 1 196 ? -74.352 -19.865 77.859 1.00 52.44 196 ARG A N 1
ATOM 1448 C CA . ARG A 1 196 ? -74.784 -21.001 78.688 1.00 52.44 196 ARG A CA 1
ATOM 1449 C C . ARG A 1 196 ? -74.799 -20.621 80.166 1.00 52.44 196 ARG A C 1
ATOM 1451 O O . ARG A 1 196 ? -73.884 -20.002 80.694 1.00 52.44 196 ARG A O 1
ATOM 1458 N N . LYS A 1 197 ? -75.931 -20.959 80.774 1.00 49.41 197 LYS A N 1
ATOM 1459 C CA . LYS A 1 197 ? -76.398 -20.655 82.122 1.00 49.41 197 LYS A CA 1
ATOM 1460 C C . LYS A 1 197 ? -76.163 -21.889 82.998 1.00 49.41 197 LYS A C 1
ATOM 1462 O O . LYS A 1 197 ? -76.533 -22.984 82.588 1.00 49.41 197 LYS A O 1
ATOM 1467 N N . GLY A 1 198 ? -75.646 -21.678 84.206 1.00 44.22 198 GLY A N 1
ATOM 1468 C CA . GLY A 1 198 ? -75.687 -22.627 85.325 1.00 44.22 198 GLY A CA 1
ATOM 1469 C C . GLY A 1 198 ? -74.297 -22.941 85.886 1.00 44.22 198 GLY A C 1
ATOM 1470 O O . GLY A 1 198 ? -73.344 -23.020 85.129 1.00 44.22 198 GLY A O 1
ATOM 1471 N N . MET A 1 199 ? -74.083 -23.138 87.184 1.00 44.41 199 MET A N 1
ATOM 1472 C CA . MET A 1 199 ? -74.919 -23.044 88.382 1.00 44.41 199 MET A CA 1
ATOM 1473 C C . MET A 1 199 ? -73.952 -23.231 89.575 1.00 44.41 199 MET A C 1
ATOM 1475 O O . MET A 1 199 ? -73.113 -24.113 89.486 1.00 44.41 199 MET A O 1
ATOM 1479 N N . ARG A 1 200 ? -74.070 -22.380 90.615 1.00 47.62 200 ARG A N 1
ATOM 1480 C CA . ARG A 1 200 ? -73.788 -22.538 92.078 1.00 47.62 200 ARG A CA 1
ATOM 1481 C C . ARG A 1 200 ? -72.686 -23.540 92.517 1.00 47.62 200 ARG A C 1
ATOM 1483 O O . ARG A 1 200 ? -72.704 -24.686 92.110 1.00 47.62 200 ARG A O 1
ATOM 1490 N N . GLN A 1 201 ? -71.803 -23.220 93.468 1.00 47.88 201 GLN A N 1
ATOM 1491 C CA . GLN A 1 201 ? -72.105 -22.997 94.897 1.00 47.88 201 GLN A CA 1
ATOM 1492 C C . GLN A 1 201 ? -70.991 -22.204 95.628 1.00 47.88 201 GLN A C 1
ATOM 1494 O O . GLN A 1 201 ? -69.843 -22.187 95.202 1.00 47.88 201 GLN A O 1
ATOM 1499 N N . ALA A 1 202 ? -71.388 -21.555 96.728 1.00 47.72 202 ALA A N 1
ATOM 1500 C CA . ALA A 1 202 ? -70.602 -20.810 97.727 1.00 47.72 202 ALA A CA 1
ATOM 1501 C C . ALA A 1 202 ? -70.270 -21.724 98.946 1.00 47.72 202 ALA A C 1
ATOM 1503 O O . ALA A 1 202 ? -70.477 -22.928 98.816 1.00 47.72 202 ALA A O 1
ATOM 1504 N N . PRO A 1 203 ? -70.026 -21.229 100.183 1.00 60.41 203 PRO A N 1
ATOM 1505 C CA . PRO A 1 203 ? -69.176 -20.138 100.696 1.00 60.41 203 PRO A CA 1
ATOM 1506 C C . PRO A 1 203 ? -68.208 -20.623 101.819 1.00 60.41 203 PRO A C 1
ATOM 1508 O O . PRO A 1 203 ? -68.294 -21.753 102.289 1.00 60.41 203 PRO A O 1
ATOM 1511 N N . GLY A 1 204 ? -67.358 -19.725 102.331 1.00 43.88 204 GLY A N 1
ATOM 1512 C CA . GLY A 1 204 ? -66.673 -19.843 103.635 1.00 43.88 204 GLY A CA 1
ATOM 1513 C C . GLY A 1 204 ? -65.508 -18.846 103.699 1.00 43.88 204 GLY A C 1
ATOM 1514 O O . GLY A 1 204 ? -64.565 -19.003 102.939 1.00 43.88 204 GLY A O 1
ATOM 1515 N N . ALA A 1 205 ? -65.630 -17.658 104.297 1.00 47.56 205 ALA A N 1
ATOM 1516 C CA . ALA A 1 205 ? -65.736 -17.298 105.720 1.00 47.56 205 ALA A CA 1
ATOM 1517 C C . ALA A 1 205 ? -64.375 -17.228 106.449 1.00 47.56 205 ALA A C 1
ATOM 1519 O O . ALA A 1 205 ? -63.735 -18.255 106.647 1.00 47.56 205 ALA A O 1
ATOM 1520 N N . SER A 1 206 ? -64.074 -16.005 106.921 1.00 47.38 206 SER A N 1
ATOM 1521 C CA . SER A 1 206 ? -63.215 -15.631 108.065 1.00 47.38 206 SER A CA 1
ATOM 1522 C C . SER A 1 206 ? -61.692 -15.784 107.885 1.00 47.38 206 SER A C 1
ATOM 1524 O O . SER A 1 206 ? -61.233 -16.766 107.324 1.00 47.38 206 SER A O 1
ATOM 1526 N N . ALA A 1 207 ? -60.830 -14.874 108.345 1.00 51.28 207 ALA A N 1
ATOM 1527 C CA . ALA A 1 207 ? -60.949 -13.662 109.160 1.00 51.28 207 ALA A CA 1
ATOM 1528 C C . ALA A 1 207 ? -59.788 -12.713 108.805 1.00 51.28 207 ALA A C 1
ATOM 1530 O O . ALA A 1 207 ? -58.787 -13.214 108.242 1.00 51.28 207 ALA A O 1
#

pLDDT: mean 82.46, std 17.08, range [33.0, 98.12]

Mean predicted aligned error: 12.93 Å

Foldseek 3Di:
DDDPDQLPQWDWDADPVREIEIEGAAFQLPQAFADLVLLQVLLLQLVVLVVVLVWADKYKYWHQDPVRHTDIDIDPDRSLRSSLVSLCVPPRCSGSRSVNSSLLNVLLVVCCVPPPVLVVQWDQDPSGTDGHSQSSVLSRHHGADSNSHDDPPVSVVSSVVVDDDPPPPPPPDDPPPPDPDDDDDDDDDDDDDDDDDDDDDDDDDDD

Radius of gyration: 39.56 Å; Cα contacts (8 Å, |Δi|>4): 269; chains: 1; bounding box: 102×36×136 Å

Solvent-accessible surface area (backbone atoms only — not comparable to full-atom values): 12475 Å² total; per-residue (Å²): 137,81,83,74,71,77,81,76,42,37,47,81,46,78,45,98,86,63,34,40,35,37,42,29,73,47,36,47,48,72,49,73,66,53,58,43,66,59,50,52,51,43,51,54,45,16,52,52,28,55,75,70,63,48,70,36,64,43,38,37,39,36,22,28,39,95,88,72,48,76,48,79,48,75,40,73,51,61,66,61,14,12,35,45,42,33,34,36,76,73,70,29,50,77,35,60,64,32,39,41,48,40,44,37,52,53,20,45,51,53,48,56,75,74,33,78,80,48,54,85,44,46,45,83,47,99,92,40,80,41,74,38,69,37,56,45,44,35,50,20,58,57,59,32,35,85,82,48,32,62,58,63,68,68,45,52,51,54,27,57,77,56,47,77,76,79,82,69,74,73,79,79,70,74,74,80,76,77,73,76,83,78,80,77,82,84,83,81,84,83,82,89,81,80,88,86,86,85,78,89,86,88,90,84,82,90,132